Protein AF-A0A6N9VC24-F1 (afdb_monomer_lite)

Organism: Streptomyces microflavus (NCBI:txid1919)

Radius of gyration: 53.05 Å; chains: 1; bounding box: 98×42×131 Å

pLDDT: mean 74.01, std 18.18, range [35.41, 98.25]

Secondary structure (DSSP, 8-state):
------PPPP-------HHHHHHHHHHHHHHHHHHHHHHH---SSTTTT----S---TT---HHHHHHHHHHHHHHHHHHHHHHHHHHHHHHHHHHHHHHHHHHHHHHTSPPSEEE-TTT--EEETTS--HHHHHHHHHHHHHHHHHHHS-SS--HHHHHHHHHH-GGG-------S---EEEE-SS-EEEE-TTT---SS----PPPP---

Structure (mmCIF, N/CA/C/O backbone):
data_AF-A0A6N9VC24-F1
#
_entry.id   AF-A0A6N9VC24-F1
#
loop_
_atom_site.group_PDB
_atom_site.id
_atom_site.type_symbol
_atom_site.label_atom_id
_atom_site.label_alt_id
_atom_site.label_comp_id
_atom_site.label_asym_id
_atom_site.label_entity_id
_atom_site.label_seq_id
_atom_site.pdbx_PDB_ins_code
_atom_site.Cartn_x
_atom_site.Cartn_y
_atom_site.Cartn_z
_atom_site.occupancy
_atom_site.B_iso_or_equiv
_atom_site.auth_seq_id
_atom_site.auth_comp_id
_atom_site.auth_asym_id
_atom_site.auth_atom_id
_atom_site.pdbx_PDB_model_num
ATOM 1 N N . MET A 1 1 ? -14.744 19.788 13.053 1.00 43.88 1 MET A N 1
ATOM 2 C CA . MET A 1 1 ? -13.540 19.099 12.554 1.00 43.88 1 MET A CA 1
ATOM 3 C C . MET A 1 1 ? -13.426 19.454 11.089 1.00 43.88 1 MET A C 1
ATOM 5 O O . MET A 1 1 ? -14.224 18.983 10.297 1.00 43.88 1 MET A O 1
ATOM 9 N N . THR A 1 2 ? -12.580 20.425 10.772 1.00 48.16 2 THR A N 1
ATOM 10 C CA . THR A 1 2 ? -12.300 20.840 9.397 1.00 48.16 2 THR A CA 1
ATOM 11 C C . THR A 1 2 ? -11.251 19.893 8.838 1.00 48.16 2 THR A C 1
ATOM 13 O O . THR A 1 2 ? -10.123 19.896 9.326 1.00 48.16 2 THR A O 1
ATOM 16 N N . ASP A 1 3 ? -11.649 19.070 7.870 1.00 54.12 3 ASP A N 1
ATOM 17 C CA . ASP A 1 3 ? -10.732 18.299 7.034 1.00 54.12 3 ASP A CA 1
ATOM 18 C C . ASP A 1 3 ? -9.816 19.280 6.305 1.00 54.12 3 ASP A C 1
ATOM 20 O O . ASP A 1 3 ? -10.234 20.000 5.395 1.00 54.12 3 ASP A O 1
ATOM 24 N N . THR A 1 4 ? -8.564 19.349 6.744 1.00 56.47 4 THR A N 1
ATOM 25 C CA . THR A 1 4 ? -7.513 20.003 5.975 1.00 56.47 4 THR A CA 1
ATOM 26 C C . THR A 1 4 ? -7.280 19.149 4.729 1.00 56.47 4 THR A C 1
ATOM 28 O O . THR A 1 4 ? -6.947 17.970 4.876 1.00 56.47 4 THR A O 1
ATOM 31 N N . PRO A 1 5 ? -7.443 19.686 3.509 1.00 59.56 5 PRO A N 1
ATOM 32 C CA . PRO A 1 5 ? -7.121 18.938 2.305 1.00 59.56 5 PRO A CA 1
ATOM 33 C C . PRO A 1 5 ? -5.633 18.581 2.339 1.00 59.56 5 PRO A C 1
ATOM 35 O O . PRO A 1 5 ? -4.784 19.464 2.467 1.00 59.56 5 PRO A O 1
ATOM 38 N N . MET A 1 6 ? -5.322 17.284 2.256 1.00 56.00 6 MET A N 1
ATOM 39 C CA . MET A 1 6 ? -3.959 16.812 2.033 1.00 56.00 6 MET A CA 1
ATOM 40 C C . MET A 1 6 ? -3.444 17.455 0.747 1.00 56.00 6 MET A C 1
ATOM 42 O O . MET A 1 6 ? -3.921 17.144 -0.345 1.00 56.00 6 MET A O 1
ATOM 46 N N . THR A 1 7 ? -2.491 18.374 0.883 1.00 63.75 7 THR A N 1
ATOM 47 C CA . THR A 1 7 ? -1.718 18.897 -0.239 1.00 63.75 7 THR A CA 1
ATOM 48 C C . THR A 1 7 ? -1.176 17.703 -1.027 1.00 63.75 7 THR A C 1
ATOM 50 O O . THR A 1 7 ? -0.596 16.812 -0.401 1.00 63.75 7 THR A O 1
ATOM 53 N N . PRO A 1 8 ? -1.380 17.626 -2.356 1.00 60.97 8 PRO A N 1
ATOM 54 C CA . PRO A 1 8 ? -0.793 16.554 -3.144 1.00 60.97 8 PRO A CA 1
ATOM 55 C C . PRO A 1 8 ? 0.717 16.602 -2.938 1.00 60.97 8 PRO A C 1
ATOM 57 O O . PRO A 1 8 ? 1.339 17.651 -3.123 1.00 60.97 8 PRO A O 1
ATOM 60 N N . ASP A 1 9 ? 1.262 15.478 -2.481 1.00 74.00 9 ASP A N 1
ATOM 61 C CA . ASP A 1 9 ? 2.683 15.329 -2.205 1.00 74.00 9 ASP A CA 1
ATOM 62 C C . ASP A 1 9 ? 3.453 15.748 -3.462 1.00 74.00 9 ASP A C 1
ATOM 64 O O . ASP A 1 9 ? 3.160 15.277 -4.568 1.00 74.00 9 ASP A O 1
ATOM 68 N N . GLN A 1 10 ? 4.379 16.699 -3.323 1.00 62.50 10 GLN A N 1
ATOM 69 C CA . GLN A 1 10 ? 5.209 17.096 -4.455 1.00 62.50 10 GLN A CA 1
ATOM 70 C C . GLN A 1 10 ? 5.973 15.859 -4.939 1.00 62.50 10 GLN A C 1
ATOM 72 O O . GLN A 1 10 ? 6.492 15.114 -4.104 1.00 62.50 10 GLN A O 1
ATOM 77 N N . PRO A 1 11 ? 6.058 15.617 -6.261 1.00 67.19 11 PRO A N 1
ATOM 78 C CA . PRO A 1 11 ? 6.781 14.466 -6.772 1.00 67.19 11 PRO A CA 1
ATOM 79 C C . PRO A 1 11 ? 8.241 14.571 -6.332 1.00 67.19 11 PRO A C 1
ATOM 81 O O . PRO A 1 11 ? 8.980 15.450 -6.777 1.00 67.19 11 PRO A O 1
ATOM 84 N N . THR A 1 12 ? 8.644 13.688 -5.423 1.00 71.50 12 THR A N 1
ATOM 85 C CA . THR A 1 12 ? 10.029 13.584 -4.987 1.00 71.50 12 THR A CA 1
ATOM 86 C C . THR A 1 12 ? 10.856 12.962 -6.111 1.00 71.50 12 THR A C 1
ATOM 88 O O . THR A 1 12 ? 10.402 12.003 -6.750 1.00 71.50 12 THR A O 1
ATOM 91 N N . PRO A 1 13 ? 12.057 13.500 -6.397 1.00 76.06 13 PRO A N 1
ATOM 92 C CA . PRO A 1 13 ? 12.968 12.885 -7.346 1.00 76.06 13 PRO A CA 1
ATOM 93 C C . PRO A 1 13 ? 13.198 11.423 -6.982 1.00 76.06 13 PRO A C 1
ATOM 95 O O . PRO A 1 13 ? 13.444 11.071 -5.828 1.00 76.06 13 PRO A O 1
ATOM 98 N N . VAL A 1 14 ? 13.076 10.561 -7.982 1.00 82.19 14 VAL A N 1
ATOM 99 C CA . VAL A 1 14 ? 13.299 9.136 -7.803 1.00 82.19 14 VAL A CA 1
ATOM 100 C C . VAL A 1 14 ? 14.797 8.876 -7.814 1.00 82.19 14 VAL A C 1
ATOM 102 O O . VAL A 1 14 ? 15.441 9.006 -8.852 1.00 82.19 14 VAL A O 1
ATOM 105 N N . GLU A 1 15 ? 15.322 8.430 -6.678 1.00 87.00 15 GLU A N 1
ATOM 106 C CA . GLU A 1 15 ? 16.671 7.878 -6.609 1.00 87.00 15 GLU A CA 1
ATOM 107 C C . GLU A 1 15 ? 16.720 6.534 -7.352 1.00 87.00 15 GLU A C 1
ATOM 109 O O . GLU A 1 15 ? 15.888 5.633 -7.140 1.00 87.00 15 GLU A O 1
ATOM 114 N N . LEU A 1 16 ? 17.693 6.418 -8.255 1.00 89.75 16 LEU A N 1
ATOM 115 C CA . LEU A 1 16 ? 17.987 5.214 -9.020 1.00 89.75 16 LEU A CA 1
ATOM 116 C C . LEU A 1 16 ? 19.321 4.642 -8.570 1.00 89.75 16 LEU A C 1
ATOM 118 O O . LEU A 1 16 ? 20.279 5.369 -8.329 1.00 89.75 16 LEU A O 1
ATOM 122 N N . THR A 1 17 ? 19.393 3.318 -8.495 1.00 93.81 17 THR A N 1
ATOM 123 C CA . THR A 1 17 ? 20.673 2.635 -8.285 1.00 93.81 17 THR A CA 1
ATOM 124 C C . THR A 1 17 ? 21.551 2.770 -9.530 1.00 93.81 17 THR A C 1
ATOM 126 O O . THR A 1 17 ? 21.032 2.900 -10.640 1.00 93.81 17 THR A O 1
ATOM 129 N N . GLU A 1 18 ? 22.872 2.659 -9.373 1.00 94.75 18 GLU A N 1
ATOM 130 C CA . GLU A 1 18 ? 23.815 2.640 -10.506 1.00 94.75 18 GLU A CA 1
ATOM 131 C C . GLU A 1 18 ? 23.399 1.609 -11.560 1.00 94.75 18 GLU A C 1
ATOM 133 O O . GLU A 1 18 ? 23.272 1.927 -12.735 1.00 94.75 18 GLU A O 1
ATOM 138 N N . ARG A 1 19 ? 23.013 0.406 -11.124 1.00 94.31 19 ARG A N 1
ATOM 139 C CA . ARG A 1 19 ? 22.514 -0.647 -12.016 1.00 94.31 19 ARG A CA 1
ATOM 140 C C . ARG A 1 19 ? 21.265 -0.235 -12.809 1.00 94.31 19 ARG A C 1
ATOM 142 O O . ARG A 1 19 ? 21.089 -0.678 -13.942 1.00 94.31 19 ARG A O 1
ATOM 149 N N . GLN A 1 20 ? 20.366 0.555 -12.222 1.00 94.56 20 GLN A N 1
ATOM 150 C CA . GLN A 1 20 ? 19.176 1.056 -12.920 1.00 94.56 20 GLN A CA 1
ATOM 151 C C . GLN A 1 20 ? 19.546 2.140 -13.936 1.00 94.56 20 GLN A C 1
ATOM 153 O O . GLN A 1 20 ? 19.023 2.123 -15.048 1.00 94.56 20 GLN A O 1
ATOM 158 N N . LEU A 1 21 ? 20.473 3.034 -13.587 1.00 94.19 21 LEU A N 1
ATOM 159 C CA . LEU A 1 21 ? 21.023 4.027 -14.514 1.00 94.19 21 LEU A CA 1
ATOM 160 C C . LEU A 1 21 ? 21.748 3.360 -15.692 1.00 94.19 21 LEU A C 1
ATOM 162 O O . LEU A 1 21 ? 21.546 3.756 -16.843 1.00 94.19 21 LEU A O 1
ATOM 166 N N . ASP A 1 22 ? 22.512 2.303 -15.423 1.00 92.69 22 ASP A N 1
ATOM 167 C CA . ASP A 1 22 ? 23.181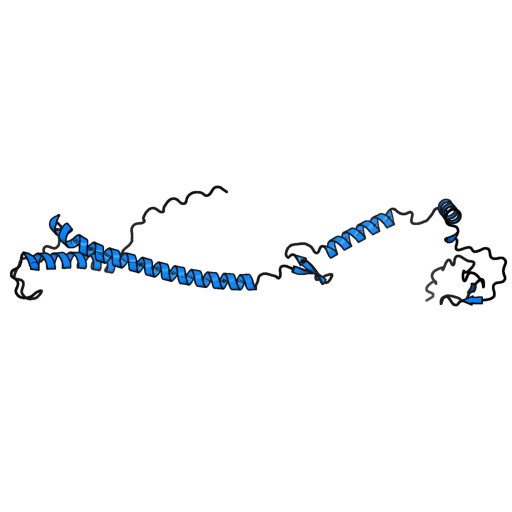 1.494 -16.442 1.00 92.69 22 ASP A CA 1
ATOM 168 C C . ASP A 1 22 ? 22.172 0.809 -17.362 1.00 92.69 22 ASP A C 1
ATOM 170 O O . ASP A 1 22 ? 22.346 0.813 -18.578 1.00 92.69 22 ASP A O 1
ATOM 174 N N . ALA A 1 23 ? 21.088 0.254 -16.811 1.00 93.69 23 ALA A N 1
ATOM 175 C CA . ALA A 1 23 ? 20.040 -0.387 -17.602 1.00 93.69 23 ALA A CA 1
ATOM 176 C C . ALA A 1 23 ? 19.336 0.606 -18.543 1.00 93.69 23 ALA A C 1
ATOM 178 O O . ALA A 1 23 ? 19.109 0.288 -19.711 1.00 93.69 23 ALA A O 1
ATOM 179 N N . LEU A 1 24 ? 19.034 1.815 -18.059 1.00 94.00 24 LEU A N 1
ATOM 180 C CA . LEU A 1 24 ? 18.451 2.887 -18.871 1.00 94.00 24 LEU A CA 1
ATOM 181 C C . LEU A 1 24 ? 19.420 3.323 -19.978 1.00 94.00 24 LEU A C 1
ATOM 183 O O . LEU A 1 24 ? 19.041 3.386 -21.147 1.00 94.00 24 LEU A O 1
ATOM 187 N N . SER A 1 25 ? 20.689 3.543 -19.632 1.00 90.38 25 SER A N 1
ATOM 188 C CA . SER A 1 25 ? 21.731 3.926 -20.591 1.00 90.38 25 SER A CA 1
ATOM 189 C C . SER A 1 25 ? 21.957 2.841 -21.649 1.00 90.38 25 SER A C 1
ATOM 191 O O . SER A 1 25 ? 22.046 3.134 -22.841 1.00 90.38 25 SER A O 1
ATOM 193 N N . ALA A 1 26 ? 21.997 1.571 -21.240 1.00 88.62 26 ALA A N 1
ATOM 194 C CA . ALA A 1 26 ? 22.152 0.430 -22.134 1.00 88.62 26 ALA A CA 1
ATOM 195 C C . ALA A 1 26 ? 20.971 0.282 -23.103 1.00 88.62 26 ALA A C 1
ATOM 197 O O . ALA A 1 26 ? 21.188 -0.075 -24.260 1.00 88.62 26 ALA A O 1
ATOM 198 N N . ALA A 1 27 ? 19.745 0.578 -22.661 1.00 91.94 27 ALA A N 1
ATOM 199 C CA . ALA A 1 27 ? 18.561 0.537 -23.514 1.00 91.94 27 ALA A CA 1
ATOM 200 C C . ALA A 1 27 ? 18.621 1.590 -24.628 1.00 91.94 27 ALA A C 1
ATOM 202 O O . ALA A 1 27 ? 18.444 1.247 -25.796 1.00 91.94 27 ALA A O 1
ATOM 203 N N . GLY A 1 28 ? 18.947 2.841 -24.285 1.00 88.75 28 GLY A N 1
ATOM 204 C CA . GLY A 1 28 ? 19.118 3.910 -25.273 1.00 88.75 28 GLY A CA 1
ATOM 205 C C . GLY A 1 28 ? 20.264 3.623 -26.247 1.00 88.75 28 GLY A C 1
ATOM 206 O O . GLY A 1 28 ? 20.088 3.717 -27.458 1.00 88.75 28 GLY A O 1
ATOM 207 N N . ASN A 1 29 ? 21.413 3.180 -25.727 1.00 83.50 29 ASN A N 1
ATOM 208 C CA . ASN A 1 29 ? 22.567 2.807 -26.548 1.00 83.50 29 ASN A CA 1
ATOM 209 C C . ASN A 1 29 ? 22.255 1.658 -27.512 1.00 83.50 29 ASN A C 1
ATOM 211 O O . ASN A 1 29 ? 22.675 1.689 -28.666 1.00 83.50 29 ASN A O 1
ATOM 215 N N . ARG A 1 30 ? 21.523 0.637 -27.053 1.00 84.81 30 ARG A N 1
ATOM 216 C CA . ARG A 1 30 ? 21.095 -0.472 -27.907 1.00 84.81 30 ARG A CA 1
ATOM 217 C C . ARG A 1 30 ? 20.168 0.018 -29.014 1.00 84.81 30 ARG A C 1
ATOM 219 O O . ARG A 1 30 ? 20.447 -0.282 -30.162 1.00 84.81 30 ARG A O 1
ATOM 226 N N . ALA A 1 31 ? 19.138 0.798 -28.683 1.00 88.00 31 ALA A N 1
ATOM 227 C CA . ALA A 1 31 ? 18.192 1.318 -29.671 1.00 88.00 31 ALA A CA 1
ATOM 228 C C . ALA A 1 31 ? 18.882 2.163 -30.753 1.00 88.00 31 ALA A C 1
ATOM 230 O O . ALA A 1 31 ? 18.598 2.004 -31.936 1.00 88.00 31 ALA A O 1
ATOM 231 N N . LEU A 1 32 ? 19.834 3.012 -30.355 1.00 82.56 32 LEU A N 1
ATOM 232 C CA . LEU A 1 32 ? 20.638 3.800 -31.289 1.00 82.56 32 LEU A CA 1
ATOM 233 C C . LEU A 1 32 ? 21.490 2.930 -32.204 1.00 82.56 32 LEU A C 1
ATOM 235 O O . LEU A 1 32 ? 21.516 3.154 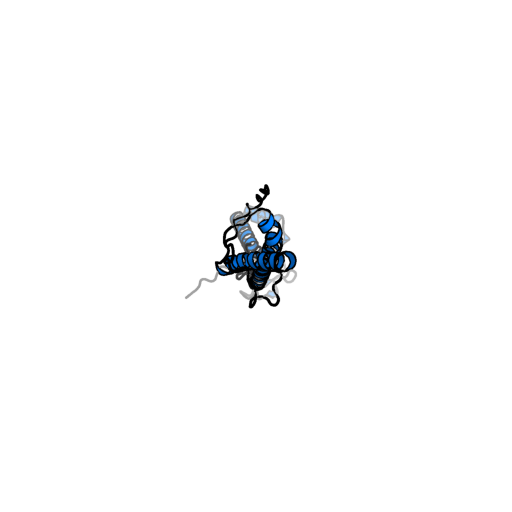-33.412 1.00 82.56 32 LEU A O 1
ATOM 239 N N . ASN A 1 33 ? 22.181 1.944 -31.633 1.00 76.75 33 ASN A N 1
ATOM 240 C CA . ASN A 1 33 ? 22.983 1.019 -32.421 1.00 76.75 33 ASN A CA 1
ATOM 241 C C . ASN A 1 33 ? 22.093 0.255 -33.403 1.00 76.75 33 ASN A C 1
ATOM 243 O O . ASN A 1 33 ? 22.392 0.247 -34.591 1.00 76.75 33 ASN A O 1
ATOM 247 N N . ASP A 1 34 ? 20.992 -0.331 -32.933 1.00 81.00 34 ASP A N 1
ATOM 248 C CA . ASP A 1 34 ? 20.065 -1.097 -33.767 1.00 81.00 34 ASP A CA 1
ATOM 249 C C . ASP A 1 34 ? 19.544 -0.232 -34.935 1.00 81.00 34 ASP A C 1
ATOM 251 O O . ASP A 1 34 ? 19.671 -0.641 -36.087 1.00 81.00 34 ASP A O 1
ATOM 255 N N . HIS A 1 35 ? 19.103 1.006 -34.677 1.00 80.62 35 HIS A N 1
ATOM 256 C CA . HIS A 1 35 ? 18.646 1.941 -35.714 1.00 80.62 35 HIS A CA 1
ATOM 257 C C . HIS A 1 35 ? 19.736 2.294 -36.738 1.00 80.62 35 HIS A C 1
ATOM 259 O O . HIS A 1 35 ? 19.538 2.156 -37.944 1.00 80.62 35 HIS A O 1
ATOM 265 N N . TYR A 1 36 ? 20.921 2.718 -36.286 1.00 75.06 36 TYR A N 1
ATOM 266 C CA . TYR A 1 36 ? 22.003 3.078 -37.206 1.00 75.06 36 TYR A CA 1
ATOM 267 C C . TYR A 1 36 ? 22.569 1.865 -37.958 1.00 75.06 36 TYR A C 1
ATOM 269 O O . TYR A 1 36 ? 23.115 2.018 -39.053 1.00 75.06 36 TYR A O 1
ATOM 277 N N . HIS A 1 37 ? 22.428 0.655 -37.419 1.00 71.44 37 HIS A N 1
ATOM 278 C CA . HIS A 1 37 ? 22.753 -0.567 -38.145 1.00 71.44 37 HIS A CA 1
ATOM 279 C C . HIS A 1 37 ? 21.719 -0.911 -39.208 1.00 71.44 37 HIS A C 1
ATOM 281 O O . HIS A 1 37 ? 22.125 -1.226 -40.324 1.00 71.44 37 HIS A O 1
ATOM 287 N N . GLU A 1 38 ? 20.429 -0.848 -38.884 1.00 67.94 38 GLU A N 1
ATOM 288 C CA . GLU A 1 38 ? 19.356 -1.122 -39.842 1.00 67.94 38 GLU A CA 1
ATOM 289 C C . GLU A 1 38 ? 19.380 -0.133 -41.016 1.00 67.94 38 GLU A C 1
ATOM 291 O O . GLU A 1 38 ? 19.270 -0.558 -42.168 1.00 67.94 38 GLU A O 1
ATOM 296 N N . ASP A 1 39 ? 19.622 1.154 -40.744 1.00 62.84 39 ASP A N 1
ATOM 297 C CA . ASP A 1 39 ? 19.433 2.208 -41.744 1.00 62.84 39 ASP A CA 1
ATOM 298 C C . ASP A 1 39 ? 20.727 2.713 -42.405 1.00 62.84 39 ASP A C 1
ATOM 300 O O . ASP A 1 39 ? 20.692 3.159 -43.555 1.00 62.84 39 ASP A O 1
ATOM 304 N N . LEU A 1 40 ? 21.884 2.661 -41.725 1.00 60.78 40 LEU A N 1
ATOM 305 C CA . LEU A 1 40 ? 23.110 3.328 -42.204 1.00 60.78 40 LEU A CA 1
ATOM 306 C C . LEU A 1 40 ? 24.294 2.398 -42.487 1.00 60.78 40 LEU A C 1
ATOM 308 O O . LEU A 1 40 ? 25.244 2.819 -43.154 1.00 60.78 40 LEU A O 1
ATOM 312 N N . CYS A 1 41 ? 24.286 1.151 -42.011 1.00 59.72 41 CYS A N 1
ATOM 313 C CA . CYS A 1 41 ? 25.462 0.288 -42.094 1.00 59.72 41 CYS A CA 1
ATOM 314 C C . CYS A 1 41 ? 25.216 -0.979 -42.924 1.00 59.72 41 CYS A C 1
ATOM 316 O O . CYS A 1 41 ? 24.508 -1.886 -42.509 1.00 59.72 41 CYS A O 1
ATOM 318 N N . PHE A 1 42 ? 25.917 -1.116 -44.058 1.00 57.28 42 PHE A N 1
ATOM 319 C CA . PHE A 1 42 ? 25.977 -2.342 -44.878 1.00 57.28 42 PHE A CA 1
ATOM 320 C C . PHE A 1 42 ? 26.760 -3.498 -44.198 1.00 57.28 42 PHE A C 1
ATOM 322 O O . PHE A 1 42 ? 27.554 -4.199 -44.834 1.00 57.28 42 PHE A O 1
ATOM 329 N N . CYS A 1 43 ? 26.602 -3.688 -42.887 1.00 59.53 43 CYS A N 1
ATOM 330 C CA . CYS A 1 43 ? 27.328 -4.685 -42.103 1.00 59.53 43 CYS A CA 1
ATOM 331 C C . CYS A 1 43 ? 26.705 -6.086 -42.290 1.00 59.53 43 CYS A C 1
ATOM 333 O O . CYS A 1 43 ? 25.493 -6.253 -42.224 1.00 59.53 43 CYS A O 1
ATOM 335 N N . ARG A 1 44 ? 27.537 -7.115 -42.536 1.00 60.72 44 ARG A N 1
ATOM 336 C CA . ARG A 1 44 ? 27.075 -8.502 -42.786 1.00 60.72 44 ARG A CA 1
ATOM 337 C C . ARG A 1 44 ? 26.675 -9.271 -41.516 1.00 60.72 44 ARG A C 1
ATOM 339 O O . ARG A 1 44 ? 25.850 -10.172 -41.609 1.00 60.72 44 ARG A O 1
ATOM 346 N N . SER A 1 45 ? 27.266 -8.965 -40.358 1.00 57.38 45 SER A N 1
ATOM 347 C CA . SER A 1 45 ? 26.971 -9.613 -39.068 1.00 57.38 45 SER A CA 1
ATOM 348 C C . SER A 1 45 ? 27.328 -8.719 -37.869 1.00 57.38 45 SER A C 1
ATOM 350 O O . SER A 1 45 ? 28.484 -8.325 -37.704 1.00 57.38 45 SER A O 1
ATOM 352 N N . TRP A 1 46 ? 26.356 -8.434 -37.002 1.00 54.72 46 TRP A N 1
ATOM 353 C CA . TRP A 1 46 ? 26.525 -7.650 -35.770 1.00 54.72 46 TRP A CA 1
ATOM 354 C C . TRP A 1 46 ? 26.691 -8.570 -34.543 1.00 54.72 46 TRP A C 1
ATOM 356 O O . TRP A 1 46 ? 26.013 -9.597 -34.479 1.00 54.72 46 TRP A O 1
ATOM 366 N N . PRO A 1 47 ? 27.559 -8.248 -33.559 1.00 55.72 47 PRO A N 1
ATOM 367 C CA . PRO A 1 47 ? 28.484 -7.108 -33.488 1.00 55.72 47 PRO A CA 1
ATOM 368 C C . PRO A 1 47 ? 29.842 -7.315 -34.171 1.00 55.72 47 PRO A C 1
ATOM 370 O O . PRO A 1 47 ? 30.695 -6.435 -34.153 1.00 55.72 47 PRO A O 1
ATOM 373 N N . THR A 1 48 ? 30.074 -8.475 -34.779 1.00 57.84 48 THR A N 1
ATOM 374 C CA . THR A 1 48 ? 31.430 -8.934 -35.106 1.00 57.84 48 THR A CA 1
ATOM 375 C C . THR A 1 48 ? 32.049 -8.311 -36.368 1.00 57.84 48 THR A C 1
ATOM 377 O O . THR A 1 48 ? 33.271 -8.299 -36.475 1.00 57.84 48 THR A O 1
ATOM 380 N N . SER A 1 49 ? 31.268 -7.803 -37.335 1.00 54.25 49 SER A N 1
ATOM 381 C CA . SER A 1 49 ? 31.783 -7.437 -38.673 1.00 54.25 49 SER A CA 1
ATOM 382 C C . SER A 1 49 ? 31.598 -5.975 -39.092 1.00 54.25 49 SER A C 1
ATOM 384 O O . SER A 1 49 ? 31.634 -5.700 -40.295 1.00 54.25 49 SER A O 1
ATOM 386 N N . CYS A 1 50 ? 31.321 -5.044 -38.176 1.00 54.75 50 CYS A N 1
ATOM 387 C CA . CYS A 1 50 ? 31.016 -3.674 -38.586 1.00 54.75 50 CYS A CA 1
ATOM 388 C C . CYS A 1 50 ? 32.279 -2.812 -38.762 1.00 54.75 50 CYS A C 1
ATOM 390 O O . CYS A 1 50 ? 33.063 -2.645 -37.833 1.00 54.75 50 CYS A O 1
ATOM 392 N N . VAL A 1 51 ? 32.481 -2.304 -39.988 1.00 47.09 51 VAL A N 1
ATOM 393 C CA . VAL A 1 51 ? 33.670 -1.551 -40.456 1.00 47.09 51 VAL A CA 1
ATOM 394 C C . VAL A 1 51 ? 33.419 -0.034 -40.410 1.00 47.09 51 VAL A C 1
ATOM 396 O O . VAL A 1 51 ? 34.021 0.740 -41.145 1.00 47.09 51 VAL A O 1
ATOM 399 N N . SER A 1 52 ? 32.538 0.442 -39.531 1.00 52.25 52 SER A N 1
ATOM 400 C CA . SER A 1 52 ? 32.613 1.828 -39.061 1.00 52.25 52 SER A CA 1
ATOM 401 C C . SER A 1 52 ? 33.785 1.908 -38.078 1.00 52.25 52 SER A C 1
ATOM 403 O O . SER A 1 52 ? 33.628 1.857 -36.862 1.00 52.25 52 SER A O 1
ATOM 405 N N . SER A 1 53 ? 34.997 1.953 -38.627 1.00 42.38 53 SER A N 1
ATOM 406 C CA . SER A 1 53 ? 36.277 1.978 -37.913 1.00 42.38 53 SER A CA 1
ATOM 407 C C . SER A 1 53 ? 36.607 3.336 -37.272 1.00 42.38 53 SER A C 1
ATOM 409 O O . SER A 1 53 ? 37.774 3.676 -37.102 1.00 42.38 53 SER A O 1
ATOM 411 N N . GLY A 1 54 ? 35.595 4.128 -36.927 1.00 43.19 54 GLY A N 1
ATOM 412 C CA . GLY A 1 54 ? 35.698 5.221 -35.969 1.00 43.19 54 GLY A CA 1
ATOM 413 C C . GLY A 1 54 ? 34.795 4.831 -34.817 1.00 43.19 54 GLY A C 1
ATOM 414 O O . GLY A 1 54 ? 33.594 4.691 -35.030 1.00 43.19 54 GLY A O 1
ATOM 415 N N . GLY A 1 55 ? 35.378 4.530 -33.656 1.00 42.50 55 GLY A N 1
ATOM 416 C CA . GLY A 1 55 ? 34.641 3.990 -32.519 1.00 42.50 55 GLY A CA 1
ATOM 417 C C . GLY A 1 55 ? 33.370 4.787 -32.247 1.00 42.50 55 GLY A C 1
ATOM 418 O O . GLY A 1 55 ? 33.396 6.010 -32.312 1.00 42.50 55 GLY A O 1
ATOM 419 N N . TYR A 1 56 ? 32.279 4.063 -31.993 1.00 48.91 56 TYR A N 1
ATOM 420 C CA . TYR A 1 56 ? 31.190 4.457 -31.103 1.00 48.91 56 TYR A CA 1
ATOM 421 C C . TYR A 1 56 ? 31.232 5.938 -30.687 1.00 48.91 56 TYR A C 1
ATOM 423 O O . TYR A 1 56 ? 32.051 6.315 -29.845 1.00 48.91 56 TYR A O 1
ATOM 431 N N . PHE A 1 57 ? 30.361 6.781 -31.252 1.00 52.19 57 PHE A N 1
ATOM 432 C CA . PHE A 1 57 ? 30.210 8.154 -30.766 1.00 52.19 57 PHE A CA 1
ATOM 433 C C . PHE A 1 57 ? 29.467 8.145 -29.425 1.00 52.19 57 PHE A C 1
ATOM 435 O O . PHE A 1 57 ? 28.290 8.478 -29.317 1.00 52.19 57 PHE A O 1
ATOM 442 N N . MET A 1 58 ? 30.179 7.752 -28.372 1.00 47.09 58 MET A N 1
ATOM 443 C CA . MET A 1 58 ? 29.790 8.031 -27.002 1.00 47.09 58 MET A CA 1
ATOM 444 C C . MET A 1 58 ? 29.854 9.553 -26.819 1.00 47.09 58 MET A C 1
ATOM 446 O O . MET A 1 58 ? 30.944 10.120 -26.795 1.00 47.09 58 MET A O 1
ATOM 450 N N . GLY A 1 59 ? 28.707 10.232 -26.731 1.00 44.28 59 GLY A N 1
ATOM 451 C CA . GLY A 1 59 ? 28.668 11.656 -26.370 1.00 44.28 59 GLY A CA 1
ATOM 452 C C . GLY A 1 59 ? 28.060 12.633 -27.378 1.00 44.28 59 GLY A C 1
ATOM 453 O O . GLY A 1 59 ? 28.052 13.824 -27.083 1.00 44.28 59 GLY A O 1
ATOM 454 N N . THR A 1 60 ? 27.491 12.192 -28.504 1.00 53.41 60 THR A N 1
ATOM 455 C CA . THR A 1 60 ? 26.643 13.064 -29.344 1.00 53.41 60 THR A CA 1
ATOM 456 C C . THR A 1 60 ? 25.195 12.596 -29.311 1.00 53.41 60 THR A C 1
ATOM 458 O O . THR A 1 60 ? 24.705 11.959 -30.237 1.00 53.41 60 THR A O 1
ATOM 461 N N . TRP A 1 61 ? 24.516 12.913 -28.207 1.00 63.97 61 TRP A N 1
ATOM 462 C CA . TRP A 1 61 ? 23.056 12.912 -28.144 1.00 63.97 61 TRP A CA 1
ATOM 463 C C . TRP A 1 61 ? 22.548 14.166 -28.864 1.00 63.97 61 TRP A C 1
ATOM 465 O O . TRP A 1 61 ? 22.398 15.223 -28.251 1.00 63.97 61 TRP A O 1
ATOM 475 N N . ASP A 1 62 ? 22.370 14.075 -30.179 1.00 72.12 62 ASP A N 1
ATOM 476 C CA . ASP A 1 62 ? 21.636 15.085 -30.938 1.00 72.12 62 ASP A CA 1
ATOM 477 C C . ASP A 1 62 ? 20.121 14.817 -30.878 1.00 72.12 62 ASP A C 1
ATOM 479 O O . ASP A 1 62 ? 19.664 13.844 -30.273 1.00 72.12 62 ASP A O 1
ATOM 483 N N . THR A 1 63 ? 19.316 15.707 -31.462 1.00 78.62 63 THR A N 1
ATOM 484 C CA . THR A 1 63 ? 17.850 15.573 -31.443 1.00 78.62 63 THR A CA 1
ATOM 485 C C . THR A 1 63 ? 17.385 14.248 -32.051 1.00 78.62 63 THR A C 1
ATOM 487 O O . THR A 1 63 ? 16.514 13.599 -31.482 1.00 78.62 63 THR A O 1
ATOM 490 N N . SER A 1 64 ? 18.013 13.802 -33.141 1.00 77.88 64 SER A N 1
ATOM 491 C CA . SER A 1 64 ? 17.674 12.535 -33.797 1.00 77.88 64 SER A CA 1
ATOM 492 C C . SER A 1 64 ? 17.983 11.344 -32.889 1.00 77.88 64 SER A C 1
ATOM 494 O O . SER A 1 64 ? 17.163 10.443 -32.738 1.00 77.88 64 SER A O 1
ATOM 496 N N . ALA A 1 65 ? 19.138 11.358 -32.218 1.00 79.12 65 ALA A N 1
ATOM 497 C CA . ALA A 1 65 ? 19.522 10.323 -31.270 1.00 79.12 65 ALA A CA 1
ATOM 498 C C . ALA A 1 65 ? 18.568 10.256 -30.063 1.00 79.12 65 ALA A C 1
ATOM 500 O O . ALA A 1 65 ? 18.266 9.170 -29.561 1.00 79.12 65 ALA A O 1
ATOM 501 N N . PHE A 1 66 ? 18.047 11.401 -29.613 1.00 83.50 66 PHE A N 1
ATOM 502 C CA . PHE A 1 66 ? 16.979 11.420 -28.616 1.00 83.50 66 PHE A CA 1
ATOM 503 C C . PHE A 1 66 ? 15.703 10.760 -29.139 1.00 83.50 66 PHE A C 1
ATOM 505 O O . PHE A 1 66 ? 15.174 9.890 -28.452 1.00 83.50 66 PHE A O 1
ATOM 512 N N . ASP A 1 67 ? 15.238 11.103 -30.339 1.00 87.00 67 ASP A N 1
ATOM 513 C CA . ASP A 1 67 ? 14.008 10.532 -30.905 1.00 87.00 67 ASP A CA 1
ATOM 514 C C . ASP A 1 67 ? 14.092 9.004 -31.080 1.00 87.00 67 ASP A C 1
ATOM 516 O O . ASP A 1 67 ? 13.111 8.294 -30.852 1.00 87.00 67 ASP A O 1
ATOM 520 N N . ILE A 1 68 ? 15.278 8.487 -31.409 1.00 85.38 68 ILE A N 1
ATOM 521 C CA . ILE A 1 68 ? 15.541 7.049 -31.552 1.00 85.38 68 ILE A CA 1
ATOM 522 C C . ILE A 1 68 ? 15.624 6.350 -30.185 1.00 85.38 68 ILE A C 1
ATOM 524 O O . ILE A 1 68 ? 15.005 5.308 -29.966 1.00 85.38 68 ILE A O 1
ATOM 528 N N . GLY A 1 69 ? 16.423 6.889 -29.259 1.00 87.19 69 GLY A N 1
ATOM 529 C CA . GLY A 1 69 ? 16.745 6.222 -27.996 1.00 87.19 69 GLY A CA 1
ATOM 530 C C . GLY A 1 69 ? 15.682 6.388 -26.908 1.00 87.19 69 GLY A C 1
ATOM 531 O O . GLY A 1 69 ? 15.484 5.485 -26.089 1.00 87.19 69 GLY A O 1
ATOM 532 N N . LEU A 1 70 ? 14.981 7.525 -26.882 1.00 93.25 70 LEU A N 1
ATOM 533 C CA . LEU A 1 70 ? 14.056 7.886 -25.807 1.00 93.25 70 LEU A CA 1
ATOM 534 C C . LEU A 1 70 ? 12.909 6.878 -25.623 1.00 93.25 70 LEU A C 1
ATOM 536 O O . LEU A 1 70 ? 12.659 6.513 -24.473 1.00 93.25 70 LEU A O 1
ATOM 540 N N . PRO A 1 71 ? 12.239 6.359 -26.673 1.00 96.06 71 PRO A N 1
ATOM 541 C CA . PRO A 1 71 ? 11.184 5.360 -26.494 1.00 96.06 71 PRO A CA 1
ATOM 542 C C . PRO A 1 71 ? 11.665 4.099 -25.760 1.00 96.06 71 PRO A C 1
ATOM 544 O O . PRO A 1 71 ? 10.969 3.594 -24.878 1.00 96.06 71 PRO A O 1
ATOM 547 N N . ALA A 1 72 ? 12.877 3.618 -26.062 1.00 95.00 72 ALA A N 1
ATOM 548 C CA . ALA A 1 72 ? 13.456 2.448 -25.402 1.00 95.00 72 ALA A CA 1
ATOM 549 C C . ALA A 1 72 ? 13.782 2.724 -23.926 1.00 95.00 72 ALA A C 1
ATOM 551 O O . ALA A 1 72 ? 13.475 1.907 -23.053 1.00 95.00 72 ALA A O 1
ATOM 552 N N . VAL A 1 73 ? 14.349 3.900 -23.632 1.00 95.44 73 VAL A N 1
ATOM 553 C CA . VAL A 1 73 ? 14.618 4.345 -22.256 1.00 95.44 73 VAL A CA 1
ATOM 554 C C . VAL A 1 73 ? 13.316 4.461 -21.459 1.00 95.44 73 VAL A C 1
ATOM 556 O O . VAL A 1 73 ? 13.245 3.965 -20.335 1.00 95.44 73 VAL A O 1
ATOM 559 N N . LEU A 1 74 ? 12.271 5.059 -22.040 1.00 96.19 74 LEU A N 1
ATOM 560 C CA . LEU A 1 74 ? 10.960 5.194 -21.400 1.00 96.19 74 LEU A CA 1
ATOM 561 C C . LEU A 1 74 ? 10.303 3.835 -21.128 1.00 96.19 74 LEU A C 1
ATOM 563 O O . LEU A 1 74 ? 9.727 3.655 -20.056 1.00 96.19 74 LEU A O 1
ATOM 567 N N . GLY A 1 75 ? 10.437 2.863 -22.034 1.00 96.75 75 GLY A N 1
ATOM 568 C CA . GLY A 1 75 ? 9.929 1.504 -21.817 1.00 96.75 75 GLY A CA 1
ATOM 569 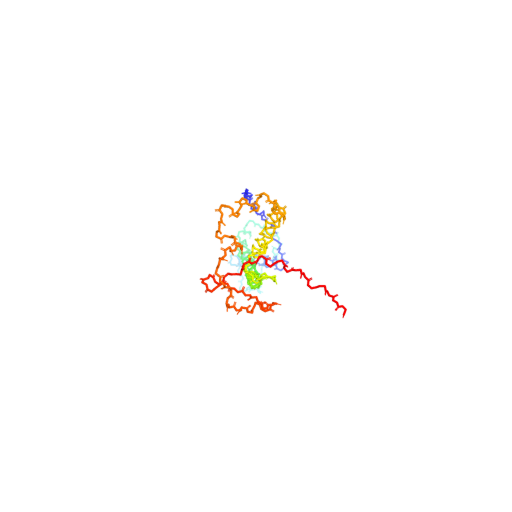C C . GLY A 1 75 ? 10.602 0.793 -20.635 1.00 96.75 75 GLY A C 1
ATOM 570 O O . GLY A 1 75 ? 9.932 0.171 -19.802 1.00 96.75 75 GLY A O 1
ATOM 571 N N . VAL A 1 76 ? 11.927 0.927 -20.502 1.00 96.50 76 VAL A N 1
ATOM 572 C CA . VAL A 1 76 ? 12.659 0.391 -19.340 1.00 96.50 76 VAL A CA 1
ATOM 573 C C . VAL A 1 76 ? 12.295 1.147 -18.063 1.00 96.50 76 VAL A C 1
ATOM 575 O O . VAL A 1 76 ? 12.049 0.520 -17.033 1.00 96.50 76 VAL A O 1
ATOM 578 N N . TRP A 1 77 ? 12.199 2.476 -18.122 1.00 95.56 77 TRP A N 1
ATOM 579 C CA . TRP A 1 77 ? 11.769 3.303 -16.994 1.00 95.56 77 TRP A CA 1
ATOM 580 C C . TRP A 1 77 ? 10.392 2.896 -16.464 1.00 95.56 77 TRP A C 1
ATOM 582 O O . TRP A 1 77 ? 10.211 2.728 -15.257 1.00 95.56 77 TRP A O 1
ATOM 592 N N . GLU A 1 78 ? 9.422 2.702 -17.356 1.00 95.44 78 GLU A N 1
ATOM 593 C CA . GLU A 1 78 ? 8.075 2.286 -16.979 1.00 95.44 78 GLU A CA 1
ATOM 594 C C . GLU A 1 78 ? 8.072 0.906 -16.315 1.00 95.44 78 GLU A C 1
ATOM 596 O O . GLU A 1 78 ? 7.405 0.722 -15.295 1.00 95.44 78 GLU A O 1
ATOM 601 N N . SER A 1 79 ? 8.879 -0.026 -16.823 1.00 94.69 79 SER A N 1
ATOM 602 C CA . SER A 1 79 ? 9.045 -1.352 -16.219 1.00 94.69 79 SER A CA 1
ATOM 603 C C . SER A 1 79 ? 9.608 -1.253 -14.797 1.00 94.69 79 SER A C 1
ATOM 605 O O . SER A 1 79 ? 9.003 -1.768 -13.859 1.00 94.69 79 SER A O 1
ATOM 607 N N . LEU A 1 80 ? 10.692 -0.491 -14.599 1.00 93.56 80 LEU A N 1
ATOM 608 C CA . LEU A 1 80 ? 11.286 -0.262 -13.274 1.00 93.56 80 LEU A CA 1
ATOM 609 C C . LEU A 1 80 ? 10.302 0.398 -12.296 1.00 93.56 80 LEU A C 1
ATOM 611 O O . LEU A 1 80 ? 10.263 0.057 -11.110 1.00 93.56 80 LEU A O 1
ATOM 615 N N . ARG A 1 81 ? 9.497 1.351 -12.781 1.00 92.12 81 ARG A N 1
ATOM 616 C CA . ARG A 1 81 ? 8.452 2.006 -11.985 1.00 92.12 81 ARG A CA 1
ATOM 617 C C . ARG A 1 81 ? 7.371 1.009 -11.569 1.00 92.12 81 ARG A C 1
ATOM 619 O O . ARG A 1 81 ? 6.971 1.002 -10.405 1.00 92.12 81 ARG A O 1
ATOM 626 N N . ASN A 1 82 ? 6.924 0.165 -12.495 1.00 91.94 82 ASN A N 1
ATOM 627 C CA . ASN A 1 82 ? 5.907 -0.849 -12.234 1.00 91.94 82 ASN A CA 1
ATOM 628 C C . ASN A 1 82 ? 6.404 -1.903 -11.239 1.00 91.94 82 ASN A C 1
ATOM 630 O O . ASN A 1 82 ? 5.666 -2.245 -10.317 1.00 91.94 82 ASN A O 1
ATOM 634 N N . ASP A 1 83 ? 7.663 -2.329 -11.343 1.00 91.56 83 ASP A N 1
ATOM 635 C CA . ASP A 1 83 ? 8.287 -3.252 -10.390 1.00 91.56 83 ASP A CA 1
ATOM 636 C C . ASP A 1 83 ? 8.339 -2.655 -8.977 1.00 91.56 83 ASP A C 1
ATOM 638 O O . ASP A 1 83 ? 7.961 -3.309 -8.001 1.00 91.56 83 ASP A O 1
ATOM 642 N N . ARG A 1 84 ? 8.732 -1.378 -8.850 1.00 89.81 84 ARG A N 1
ATOM 643 C CA . ARG A 1 84 ? 8.716 -0.674 -7.557 1.00 89.81 84 ARG A CA 1
ATOM 644 C C . ARG A 1 84 ? 7.298 -0.576 -6.990 1.00 89.81 84 ARG A C 1
ATOM 646 O O . ARG A 1 84 ? 7.104 -0.809 -5.797 1.00 89.81 84 ARG A O 1
ATOM 653 N N . HIS A 1 85 ? 6.306 -0.239 -7.815 1.00 90.06 85 HIS A N 1
ATOM 654 C CA . HIS A 1 85 ? 4.909 -0.188 -7.379 1.00 90.06 85 HIS A CA 1
ATOM 655 C C . HIS A 1 85 ? 4.404 -1.563 -6.930 1.00 90.06 85 HIS A C 1
ATOM 657 O O . HIS A 1 85 ? 3.768 -1.664 -5.883 1.00 90.06 85 HIS A O 1
ATOM 663 N N . ALA A 1 86 ? 4.720 -2.624 -7.674 1.00 94.12 86 ALA A N 1
ATOM 664 C CA . ALA A 1 86 ? 4.357 -3.989 -7.317 1.00 94.12 86 ALA A CA 1
ATOM 665 C C . ALA A 1 86 ? 4.980 -4.405 -5.976 1.00 94.12 86 ALA A C 1
ATOM 667 O O . ALA A 1 86 ? 4.276 -4.939 -5.117 1.00 94.12 86 ALA A O 1
ATOM 668 N N . ALA A 1 87 ? 6.260 -4.085 -5.758 1.00 93.38 87 ALA A N 1
ATOM 669 C CA . ALA A 1 87 ? 6.940 -4.321 -4.488 1.00 93.38 87 ALA A CA 1
ATOM 670 C C . ALA A 1 87 ? 6.266 -3.564 -3.332 1.00 93.38 87 ALA A C 1
ATOM 672 O O . ALA A 1 87 ? 5.983 -4.160 -2.293 1.00 93.38 87 ALA A O 1
ATOM 673 N N . LYS A 1 88 ? 5.922 -2.282 -3.527 1.00 91.94 88 LYS A N 1
ATOM 674 C CA . LYS A 1 88 ? 5.244 -1.495 -2.487 1.00 91.94 88 LYS A CA 1
ATOM 675 C C . LYS A 1 88 ? 3.842 -2.020 -2.175 1.00 91.94 88 LYS A C 1
ATOM 677 O O . LYS A 1 88 ? 3.438 -2.046 -1.018 1.00 91.94 88 LYS A O 1
ATOM 682 N N . ILE A 1 89 ? 3.097 -2.465 -3.186 1.00 96.25 89 ILE A N 1
ATOM 683 C CA . ILE A 1 89 ? 1.783 -3.093 -2.991 1.00 96.25 89 ILE A CA 1
ATOM 684 C C . ILE A 1 89 ? 1.919 -4.395 -2.194 1.00 96.25 89 ILE A C 1
ATOM 686 O O . ILE A 1 89 ? 1.087 -4.660 -1.329 1.00 96.25 89 ILE A O 1
ATOM 690 N N . ALA A 1 90 ? 2.942 -5.207 -2.470 1.00 97.12 90 ALA A N 1
ATOM 691 C CA . ALA A 1 90 ? 3.189 -6.440 -1.728 1.00 97.12 90 ALA A CA 1
ATOM 692 C C . ALA A 1 90 ? 3.515 -6.164 -0.250 1.00 97.12 90 ALA A C 1
ATOM 694 O O . ALA A 1 90 ? 2.924 -6.797 0.623 1.00 97.12 90 ALA A O 1
ATOM 695 N N . GLU A 1 91 ? 4.373 -5.177 0.024 1.00 96.06 91 GLU A N 1
ATOM 696 C CA . GLU A 1 91 ? 4.684 -4.702 1.381 1.00 96.06 91 GLU A CA 1
ATOM 697 C C . GLU A 1 91 ? 3.414 -4.247 2.116 1.00 96.06 91 GLU A C 1
ATOM 699 O O . GLU A 1 91 ? 3.080 -4.780 3.170 1.00 96.06 91 GLU A O 1
ATOM 704 N N . LEU A 1 92 ? 2.631 -3.347 1.510 1.00 97.12 92 LEU A N 1
ATOM 705 C CA . LEU A 1 92 ? 1.395 -2.838 2.114 1.00 97.12 92 LEU A CA 1
ATOM 706 C C . LEU A 1 92 ? 0.364 -3.943 2.383 1.00 97.12 92 LEU A C 1
ATOM 708 O O . LEU A 1 92 ? -0.401 -3.850 3.343 1.00 97.12 92 LEU A O 1
ATOM 712 N N . ARG A 1 93 ? 0.311 -4.986 1.546 1.00 97.69 93 ARG A N 1
ATOM 713 C CA . ARG A 1 93 ? -0.562 -6.149 1.774 1.00 97.69 93 ARG A CA 1
ATOM 714 C C . ARG A 1 93 ? -0.110 -6.963 2.983 1.00 97.69 93 ARG A C 1
ATOM 716 O O . ARG A 1 93 ? -0.964 -7.314 3.793 1.00 97.69 93 ARG A O 1
ATOM 723 N N . ALA A 1 94 ? 1.192 -7.216 3.113 1.00 98.00 94 ALA A N 1
ATOM 724 C CA . ALA A 1 94 ? 1.754 -7.920 4.263 1.00 98.00 94 ALA A CA 1
ATOM 725 C C . ALA A 1 94 ? 1.515 -7.140 5.568 1.00 98.00 94 ALA A C 1
ATOM 727 O O . ALA A 1 94 ? 1.031 -7.705 6.550 1.00 98.00 94 ALA A O 1
ATOM 728 N N . ASP A 1 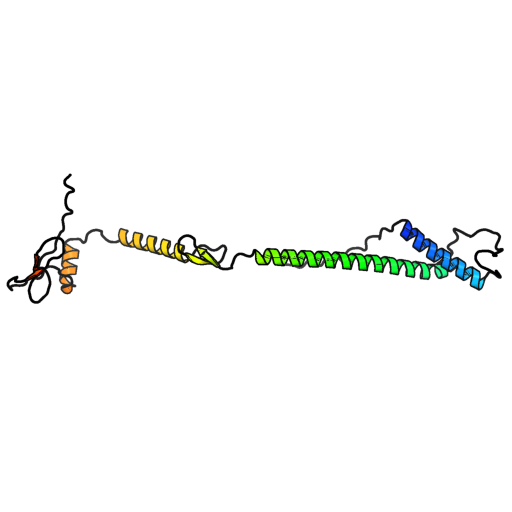95 ? 1.740 -5.824 5.551 1.00 97.00 95 ASP A N 1
ATOM 729 C CA . ASP A 1 95 ? 1.466 -4.954 6.697 1.00 97.00 95 ASP A CA 1
ATOM 730 C C . ASP A 1 95 ? -0.024 -4.955 7.061 1.00 97.00 95 ASP A C 1
ATOM 732 O O . ASP A 1 95 ? -0.388 -5.040 8.235 1.00 97.00 95 ASP A O 1
ATOM 736 N N . ASN A 1 96 ? -0.918 -4.892 6.066 1.00 97.94 96 ASN A N 1
ATOM 737 C CA . ASN A 1 96 ? -2.359 -4.915 6.314 1.00 97.94 96 ASN A CA 1
ATOM 738 C C . ASN A 1 96 ? -2.810 -6.240 6.937 1.00 97.94 96 ASN A C 1
ATOM 740 O O . ASN A 1 96 ? -3.650 -6.236 7.834 1.00 97.94 96 ASN A O 1
ATOM 744 N N . GLU A 1 97 ? -2.251 -7.362 6.487 1.00 98.25 97 GLU A N 1
ATOM 745 C CA . GLU A 1 97 ? -2.503 -8.676 7.075 1.00 98.25 97 GLU A CA 1
ATOM 746 C C . GLU A 1 97 ? -2.036 -8.730 8.534 1.00 98.25 97 GLU A C 1
ATOM 748 O O . GLU A 1 97 ? -2.814 -9.101 9.415 1.00 98.25 97 GLU A O 1
ATOM 753 N N . GLN A 1 98 ? -0.822 -8.257 8.823 1.00 97.62 98 GLN A N 1
ATOM 754 C CA . GLN A 1 98 ? -0.310 -8.182 10.191 1.00 97.62 98 GLN A CA 1
ATOM 755 C C . GLN A 1 98 ? -1.187 -7.294 11.086 1.00 97.62 98 GLN A C 1
ATOM 757 O O . GLN A 1 98 ? -1.484 -7.653 12.230 1.00 97.62 98 GLN A O 1
ATOM 762 N N . LEU A 1 99 ? -1.617 -6.137 10.579 1.00 98.06 99 LEU A N 1
ATOM 763 C CA . LEU A 1 99 ? -2.506 -5.232 11.304 1.00 98.06 99 LEU A CA 1
ATOM 764 C C . LEU A 1 99 ? -3.860 -5.883 11.586 1.00 98.06 99 LEU A C 1
ATOM 766 O O . LEU A 1 99 ? -4.366 -5.745 12.696 1.00 98.06 99 LEU A O 1
ATOM 770 N N . ARG A 1 100 ? -4.427 -6.629 10.633 1.00 97.75 100 ARG A N 1
ATOM 771 C CA . ARG A 1 100 ? -5.676 -7.376 10.847 1.00 97.75 100 ARG A CA 1
ATOM 772 C C . ARG A 1 100 ? -5.528 -8.428 11.939 1.00 97.75 100 ARG A C 1
ATOM 774 O O . ARG A 1 100 ? -6.407 -8.515 12.792 1.00 97.75 100 ARG A O 1
ATOM 781 N N . THR A 1 101 ? -4.419 -9.164 11.965 1.00 97.69 101 THR A N 1
ATOM 782 C CA . THR A 1 101 ? -4.132 -10.123 13.043 1.00 97.69 101 THR A CA 1
ATOM 783 C C . THR A 1 101 ? -4.044 -9.427 14.397 1.00 97.69 101 THR A C 1
ATOM 785 O O . THR A 1 101 ? -4.713 -9.838 15.339 1.00 97.69 101 THR A O 1
ATOM 788 N N . ARG A 1 102 ? -3.304 -8.315 14.488 1.00 96.06 102 ARG A N 1
ATOM 789 C CA . ARG A 1 102 ? -3.206 -7.529 15.730 1.00 96.06 102 ARG A CA 1
ATOM 790 C C . ARG A 1 102 ? -4.553 -6.984 16.189 1.00 96.06 102 ARG A C 1
ATOM 792 O O . ARG A 1 102 ? -4.836 -6.982 17.382 1.00 96.06 102 ARG A O 1
ATOM 799 N N . VAL A 1 103 ? -5.386 -6.516 15.260 1.00 95.94 103 VAL A N 1
ATOM 800 C CA . VAL A 1 103 ? -6.750 -6.085 15.583 1.00 95.94 103 VAL A CA 1
ATOM 801 C C . VAL A 1 103 ? -7.540 -7.261 16.147 1.00 95.94 103 VAL A C 1
ATOM 803 O O . VAL A 1 103 ? -8.110 -7.113 17.217 1.00 95.94 103 VAL A O 1
ATOM 806 N N . ALA A 1 104 ? -7.509 -8.434 15.512 1.00 94.88 104 ALA A N 1
ATOM 807 C CA . ALA A 1 104 ? -8.208 -9.616 16.014 1.00 94.88 104 ALA A CA 1
ATOM 808 C C . ALA A 1 104 ? -7.737 -10.036 17.422 1.00 94.88 104 ALA A C 1
ATOM 810 O O . ALA A 1 104 ? -8.566 -10.341 18.277 1.00 94.88 104 ALA A O 1
ATOM 811 N N . GLU A 1 105 ? -6.429 -9.997 17.697 1.00 93.75 105 GLU A N 1
ATOM 812 C CA . GLU A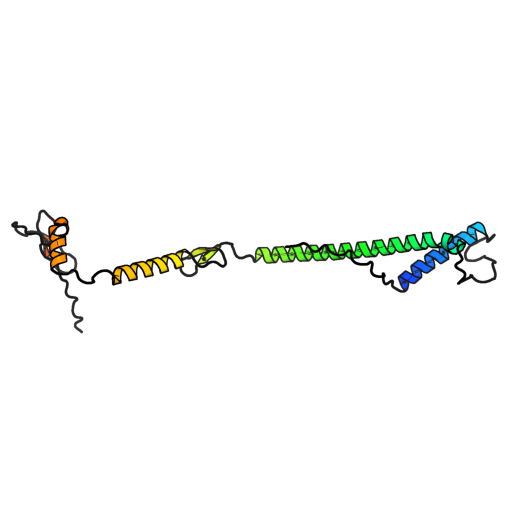 1 105 ? -5.869 -10.256 19.033 1.00 93.75 105 GLU A CA 1
ATOM 813 C C . GLU A 1 105 ? -6.383 -9.250 20.071 1.00 93.75 105 GLU A C 1
ATOM 815 O O . GLU A 1 105 ? -6.841 -9.633 21.147 1.00 93.75 105 GLU A O 1
ATOM 820 N N . LEU A 1 106 ? -6.361 -7.956 19.742 1.00 91.31 106 LEU A N 1
ATOM 821 C CA . LEU A 1 106 ? -6.875 -6.906 20.622 1.00 91.31 106 LEU A CA 1
ATOM 822 C C . LEU A 1 106 ? -8.387 -7.020 20.834 1.00 91.31 106 LEU A C 1
ATOM 824 O O . LEU A 1 106 ? -8.880 -6.744 21.925 1.00 91.31 106 LEU A O 1
ATOM 828 N N . GLU A 1 107 ? -9.131 -7.432 19.812 1.00 87.88 107 GLU A N 1
ATOM 829 C CA . GLU A 1 107 ? -10.566 -7.669 19.919 1.00 87.88 107 GLU A CA 1
ATOM 830 C C . GLU A 1 107 ? -10.895 -8.891 20.769 1.00 87.88 107 GLU A C 1
ATOM 832 O O . GLU A 1 107 ? -11.863 -8.840 21.524 1.00 87.88 107 GLU A O 1
ATOM 837 N N . ALA A 1 108 ? -10.068 -9.937 20.735 1.00 88.75 108 ALA A N 1
ATOM 838 C CA . ALA A 1 108 ? -10.184 -11.072 21.648 1.00 88.75 108 ALA A CA 1
ATOM 839 C C . ALA A 1 108 ? -9.884 -10.684 23.108 1.00 88.75 108 ALA A C 1
ATOM 841 O O . ALA A 1 108 ? -10.432 -11.284 24.031 1.00 88.75 108 ALA A O 1
ATOM 842 N N . LEU A 1 109 ? -9.043 -9.665 23.322 1.00 84.12 109 LEU A N 1
ATOM 843 C CA . LEU A 1 109 ? -8.733 -9.112 24.643 1.00 84.12 109 LEU A CA 1
ATOM 844 C C . LEU A 1 109 ? -9.751 -8.074 25.136 1.00 84.12 109 LEU A C 1
ATOM 846 O O . LEU A 1 109 ? -9.654 -7.661 26.295 1.00 84.12 109 LEU A O 1
ATOM 850 N N . LYS A 1 110 ? -10.709 -7.629 24.303 1.00 70.06 110 LYS A N 1
ATOM 851 C CA . LYS A 1 110 ? -11.756 -6.698 24.752 1.00 70.06 110 LYS A CA 1
ATOM 852 C C . LYS A 1 110 ? -12.464 -7.329 25.957 1.00 70.06 110 LYS A C 1
ATOM 854 O O . LYS A 1 110 ? -13.031 -8.415 25.814 1.00 70.06 110 LYS A O 1
ATOM 859 N N . PRO A 1 111 ? -12.458 -6.673 27.137 1.00 67.94 111 PRO A N 1
ATOM 860 C CA . PRO A 1 111 ? -13.224 -7.156 28.271 1.00 67.94 111 PRO A CA 1
ATOM 861 C C . PRO A 1 111 ? -14.675 -7.330 27.836 1.00 67.94 111 PRO A C 1
ATOM 863 O O . PRO A 1 111 ? -15.186 -6.519 27.054 1.00 67.94 111 PRO A O 1
ATOM 866 N N . ALA A 1 112 ? -15.345 -8.364 28.347 1.00 67.31 112 ALA A N 1
ATOM 867 C CA . ALA A 1 112 ? -16.785 -8.470 28.187 1.00 67.31 112 ALA A CA 1
ATOM 868 C C . ALA A 1 112 ? -17.407 -7.115 28.555 1.00 67.31 112 ALA A C 1
ATOM 870 O O . ALA A 1 112 ? -17.043 -6.511 29.568 1.00 67.31 112 ALA A O 1
ATOM 871 N N . ARG A 1 113 ? -18.311 -6.618 27.699 1.00 76.06 113 ARG A N 1
ATOM 872 C CA . ARG A 1 113 ? -18.979 -5.319 27.885 1.00 76.06 113 ARG A CA 1
ATOM 873 C C . ARG A 1 113 ? -19.513 -5.164 29.312 1.00 76.06 113 ARG A C 1
ATOM 875 O O . ARG A 1 113 ? -19.508 -4.059 29.844 1.00 76.06 113 ARG A O 1
ATOM 882 N N . PHE A 1 114 ? -19.913 -6.282 29.914 1.00 79.44 114 PHE A N 1
ATOM 883 C CA . PHE A 1 114 ? -20.323 -6.399 31.300 1.00 79.44 114 PHE A CA 1
ATOM 884 C C . PHE A 1 114 ? -19.266 -7.141 32.129 1.00 79.44 114 PHE A C 1
ATOM 886 O O . PHE A 1 114 ? -18.787 -8.199 31.727 1.00 79.44 114 PHE A O 1
ATOM 893 N N . GLN A 1 115 ? -18.933 -6.589 33.291 1.00 82.12 115 GLN A N 1
ATOM 894 C CA . GLN A 1 115 ? -18.114 -7.211 34.327 1.00 82.12 115 GLN A CA 1
ATOM 895 C C . GLN A 1 115 ? -18.969 -7.538 35.545 1.00 82.12 115 GLN A C 1
ATOM 897 O O . GLN A 1 115 ? -19.893 -6.793 35.863 1.00 82.12 115 GLN A O 1
ATOM 902 N N . ASP A 1 116 ? -18.617 -8.593 36.272 1.00 90.00 116 ASP A N 1
ATOM 903 C CA . ASP A 1 116 ? -19.268 -8.904 37.540 1.00 90.00 116 ASP A CA 1
ATOM 904 C C . ASP A 1 116 ? -18.622 -8.118 38.681 1.00 90.00 116 ASP A C 1
ATOM 906 O O . ASP A 1 116 ? -17.405 -8.139 38.901 1.00 90.00 116 ASP A O 1
ATOM 910 N N . CYS A 1 117 ? -19.452 -7.403 39.439 1.00 89.88 117 CYS A N 1
ATOM 911 C CA . CYS A 1 117 ? -19.006 -6.671 40.610 1.00 89.88 117 CYS A CA 1
ATOM 912 C C . CYS A 1 117 ? -18.500 -7.647 41.674 1.00 89.88 117 CYS A C 1
ATOM 914 O O . CYS A 1 117 ? -19.283 -8.396 42.249 1.00 89.88 117 CYS A O 1
ATOM 916 N N . GLN A 1 118 ? -17.219 -7.560 42.030 1.00 90.69 118 GLN A N 1
ATOM 917 C CA . GLN A 1 118 ? -16.597 -8.439 43.032 1.00 90.69 118 GLN A CA 1
ATOM 918 C C . GLN A 1 118 ? -17.238 -8.351 44.432 1.00 9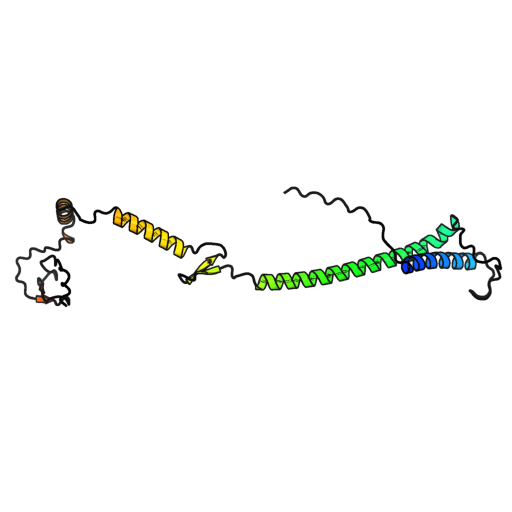0.69 118 GLN A C 1
ATOM 920 O O . GLN A 1 118 ? -17.032 -9.226 45.264 1.00 90.69 118 GLN A O 1
ATOM 925 N N . VAL A 1 119 ? -18.024 -7.303 44.706 1.00 93.19 119 VAL A N 1
ATOM 926 C CA . VAL A 1 119 ? -18.699 -7.099 45.999 1.00 93.19 119 VAL A CA 1
ATOM 927 C C . VAL A 1 119 ? -20.081 -7.753 46.048 1.00 93.19 119 VAL A C 1
ATOM 929 O O . VAL A 1 119 ? -20.483 -8.254 47.093 1.00 93.19 119 VAL A O 1
ATOM 932 N N . CYS A 1 120 ? -20.846 -7.711 44.952 1.00 93.38 120 CYS A N 1
ATOM 933 C CA . CYS A 1 120 ? -22.255 -8.131 44.964 1.00 93.38 120 CYS A CA 1
ATOM 934 C C . CYS A 1 120 ? -22.653 -9.112 43.856 1.00 93.38 120 CYS A C 1
ATOM 936 O O . CYS A 1 120 ? -23.801 -9.545 43.838 1.00 93.38 120 CYS A O 1
ATOM 938 N N . GLY A 1 121 ? -21.743 -9.435 42.937 1.00 91.44 121 GLY A N 1
ATOM 939 C CA . GLY A 1 121 ? -21.977 -10.324 41.799 1.00 91.44 121 GLY A CA 1
ATOM 940 C C . GLY A 1 121 ? -22.851 -9.741 40.684 1.00 91.44 121 GLY A C 1
ATOM 941 O O . GLY A 1 121 ? -23.154 -10.453 39.737 1.00 91.44 121 GLY A O 1
ATOM 942 N N . ALA A 1 122 ? -23.285 -8.478 40.770 1.00 90.62 122 ALA A N 1
ATOM 943 C CA . ALA A 1 122 ? -24.090 -7.858 39.718 1.00 90.62 122 ALA A CA 1
ATOM 944 C C . ALA A 1 122 ? -23.231 -7.462 38.507 1.00 90.62 122 ALA A C 1
ATOM 946 O O . ALA A 1 122 ? -22.158 -6.877 38.682 1.00 90.62 122 ALA A O 1
ATOM 947 N N . GLY A 1 123 ? -23.743 -7.714 37.301 1.00 87.56 123 GLY A N 1
ATOM 948 C CA . GLY A 1 123 ? -23.134 -7.253 36.055 1.00 87.56 123 GLY A CA 1
ATOM 949 C C . GLY A 1 123 ? -23.209 -5.726 35.906 1.00 87.56 123 GLY A C 1
ATOM 950 O O . GLY A 1 123 ? -24.267 -5.135 36.124 1.00 87.56 123 GLY A O 1
ATOM 951 N N . TYR A 1 124 ? -22.109 -5.080 35.521 1.00 85.25 124 TYR A N 1
ATOM 952 C CA . TYR A 1 124 ? -22.030 -3.641 35.233 1.00 85.25 124 TYR A CA 1
ATOM 953 C C . TYR A 1 124 ? -21.149 -3.367 34.008 1.00 85.25 124 TYR A C 1
ATOM 955 O O . TYR A 1 124 ? -20.284 -4.170 33.672 1.00 85.25 124 TYR A O 1
ATOM 963 N N . GLU A 1 125 ? -21.377 -2.253 33.309 1.00 86.94 125 GLU A N 1
ATOM 964 C CA . GLU A 1 125 ? -20.624 -1.922 32.092 1.00 86.94 125 GLU A CA 1
ATOM 965 C C . GLU A 1 125 ? -19.176 -1.519 32.421 1.00 86.94 125 GLU A C 1
ATOM 967 O O . GLU A 1 125 ? -18.929 -0.783 33.381 1.00 86.94 125 GLU A O 1
ATOM 972 N N . TYR A 1 126 ? -18.207 -2.003 31.638 1.00 82.25 126 TYR A N 1
ATOM 973 C CA . TYR A 1 126 ? -16.792 -1.693 31.858 1.00 82.25 126 TYR A CA 1
ATOM 974 C C . TYR A 1 126 ? -16.542 -0.176 31.919 1.00 82.25 126 TYR A C 1
ATOM 976 O O . TYR A 1 126 ? -16.980 0.576 31.050 1.00 82.25 126 TYR A O 1
ATOM 984 N N . GLY A 1 127 ? -15.821 0.273 32.951 1.00 83.88 127 GLY A N 1
ATOM 985 C CA . GLY A 1 127 ? -15.523 1.691 33.188 1.00 83.88 127 GLY A CA 1
ATOM 986 C C . GLY A 1 127 ? -16.604 2.468 33.951 1.00 83.88 127 GLY A C 1
ATOM 987 O O . GLY A 1 127 ? -16.359 3.615 34.317 1.00 83.88 127 GLY A O 1
ATOM 988 N N . GLN A 1 128 ? -17.761 1.866 34.238 1.00 87.06 128 GLN A N 1
ATOM 989 C CA . GLN A 1 128 ? -18.785 2.444 35.116 1.00 87.06 128 GLN A CA 1
ATOM 990 C C . GLN A 1 128 ? -18.662 1.896 36.545 1.00 87.06 128 GLN A C 1
ATOM 992 O O . GLN A 1 128 ? -18.117 0.816 36.774 1.00 87.06 128 GLN A O 1
ATOM 997 N N . SER A 1 129 ? -19.173 2.634 37.532 1.00 89.44 129 SER A N 1
ATOM 998 C CA . SER A 1 129 ? -19.327 2.108 38.891 1.00 89.44 129 SER A CA 1
ATOM 999 C C . SER A 1 129 ? -20.489 1.105 38.956 1.00 89.44 129 SER A C 1
ATOM 1001 O O . SER A 1 129 ? -21.446 1.178 38.185 1.00 89.44 129 SER A O 1
ATOM 1003 N N . CYS A 1 130 ? -20.427 0.148 39.889 1.00 93.38 130 CYS A N 1
ATOM 1004 C CA . CYS A 1 130 ? -21.516 -0.812 40.079 1.00 93.38 130 CYS A CA 1
ATOM 1005 C C . CYS A 1 130 ? -22.774 -0.103 40.607 1.00 93.38 130 CYS A C 1
ATOM 1007 O O . CYS A 1 130 ? -22.830 0.294 41.776 1.00 93.38 130 CYS A O 1
ATOM 1009 N N . SER A 1 131 ? -23.800 -0.004 39.760 1.00 92.19 131 SER A N 1
ATOM 1010 C CA . SER A 1 131 ? -25.065 0.677 40.061 1.00 92.19 131 SER A CA 1
ATOM 1011 C C . SER A 1 131 ? -25.793 0.082 41.268 1.00 92.19 131 SER A C 1
ATOM 1013 O O . SER A 1 131 ? -26.375 0.821 42.056 1.00 92.19 131 SER A O 1
ATOM 1015 N N . VAL A 1 132 ? -25.712 -1.238 41.474 1.00 92.88 132 VAL A N 1
ATOM 1016 C CA . VAL A 1 132 ? -26.325 -1.919 42.627 1.00 92.88 132 VAL A CA 1
ATOM 1017 C C . VAL A 1 132 ? -25.641 -1.524 43.935 1.00 92.88 132 VAL A C 1
ATOM 1019 O O . VAL A 1 132 ? -26.312 -1.259 44.933 1.00 92.88 132 VAL A O 1
ATOM 1022 N N . CYS A 1 133 ? -24.308 -1.471 43.952 1.00 93.44 133 CYS A N 1
ATOM 1023 C CA . CYS A 1 133 ? -23.558 -1.044 45.131 1.00 93.44 133 CYS A CA 1
ATOM 1024 C C . CYS A 1 133 ? -23.781 0.443 45.427 1.00 93.44 133 CYS A C 1
ATOM 1026 O O . CYS A 1 133 ? -23.984 0.798 46.587 1.00 93.44 133 CYS A O 1
ATOM 1028 N N . GLU A 1 134 ? -23.787 1.298 44.402 1.00 94.12 134 GLU A N 1
ATOM 1029 C CA . GLU A 1 134 ? -24.087 2.726 44.556 1.00 94.12 134 GLU A CA 1
ATOM 1030 C C . GLU A 1 134 ? -25.507 2.949 45.083 1.00 94.12 134 GLU A C 1
ATOM 1032 O O . GLU A 1 134 ? -25.695 3.675 46.058 1.00 94.12 134 GLU A O 1
ATOM 1037 N N . PHE A 1 135 ? -26.493 2.232 44.543 1.00 92.88 135 PHE A N 1
ATOM 1038 C CA . PHE A 1 135 ? -27.858 2.271 45.053 1.00 92.88 135 PHE A CA 1
ATOM 1039 C C . PHE A 1 135 ? -27.939 1.825 46.521 1.00 92.88 135 PHE A C 1
ATOM 1041 O O . PHE A 1 135 ? -28.539 2.514 47.344 1.00 92.88 135 PHE A O 1
ATOM 1048 N N . LYS A 1 136 ? -27.289 0.712 46.897 1.00 93.31 136 LYS A N 1
ATOM 1049 C CA . LYS A 1 136 ? -27.265 0.243 48.296 1.00 93.31 136 LYS A CA 1
ATOM 1050 C C . LYS A 1 136 ? -26.645 1.272 49.242 1.00 93.31 136 LYS A C 1
ATOM 1052 O O . LYS A 1 136 ? -27.174 1.471 50.333 1.00 93.31 136 LYS A O 1
ATOM 1057 N N . LYS A 1 137 ? -25.563 1.946 48.835 1.00 93.62 137 LYS A N 1
ATOM 1058 C CA . LYS A 1 137 ? -24.960 3.034 49.624 1.00 93.62 137 LYS A CA 1
ATOM 1059 C C . LYS A 1 137 ? -25.931 4.199 49.802 1.00 93.62 137 LYS A C 1
ATOM 1061 O O . LYS A 1 137 ? -26.094 4.678 50.920 1.00 93.62 137 LYS A O 1
ATOM 1066 N N . GLN A 1 138 ? -26.592 4.625 48.726 1.00 92.56 138 GLN A N 1
ATOM 1067 C CA . GLN A 1 138 ? -27.570 5.715 48.770 1.00 92.56 138 GLN A CA 1
ATOM 1068 C C . GLN A 1 138 ? -28.754 5.373 49.683 1.00 92.56 138 GLN A C 1
ATOM 1070 O O . GLN A 1 138 ? -29.135 6.186 50.522 1.00 92.56 138 GLN A O 1
ATOM 1075 N N . MET A 1 139 ? -29.281 4.149 49.597 1.00 92.31 139 MET A N 1
ATOM 1076 C CA . MET A 1 139 ? -30.364 3.687 50.468 1.00 92.31 139 MET A CA 1
ATOM 1077 C C . MET A 1 139 ? -29.940 3.598 51.935 1.00 92.31 139 MET A C 1
ATOM 1079 O O . MET A 1 139 ? -30.698 4.013 52.809 1.00 92.31 139 MET A O 1
ATOM 1083 N N . ALA A 1 140 ? -28.729 3.111 52.219 1.00 89.81 140 ALA A N 1
ATOM 1084 C CA . ALA A 1 140 ? -28.199 3.071 53.580 1.00 89.81 140 ALA A CA 1
ATOM 1085 C C . ALA A 1 140 ? -28.037 4.483 54.169 1.00 89.81 140 ALA A C 1
ATOM 1087 O O . ALA A 1 140 ? -28.409 4.716 55.319 1.00 89.81 140 ALA A O 1
ATOM 1088 N N . ALA A 1 141 ? -27.543 5.439 53.376 1.00 90.00 141 ALA A N 1
ATOM 1089 C CA . ALA A 1 141 ? -27.433 6.837 53.785 1.00 90.00 141 ALA A CA 1
ATOM 1090 C C . ALA A 1 141 ? -28.810 7.471 54.043 1.00 90.00 141 ALA A C 1
ATOM 1092 O O . ALA A 1 141 ? -29.000 8.142 55.058 1.00 90.00 141 ALA A O 1
ATOM 1093 N N . ALA A 1 142 ? -29.792 7.209 53.175 1.00 86.94 142 ALA A N 1
ATOM 1094 C CA . ALA A 1 142 ? -31.160 7.687 53.352 1.00 86.94 142 ALA A CA 1
ATOM 1095 C C . ALA A 1 142 ? -31.809 7.111 54.623 1.00 86.94 142 ALA A C 1
ATOM 1097 O O . ALA A 1 142 ? -32.395 7.852 55.409 1.00 86.94 142 ALA A O 1
ATOM 1098 N N . GLN A 1 143 ? -31.661 5.806 54.871 1.00 82.44 143 GLN A N 1
ATOM 1099 C CA . GLN A 1 143 ? -32.184 5.154 56.076 1.00 82.44 143 GLN A CA 1
ATOM 1100 C C . GLN A 1 143 ? -31.516 5.663 57.356 1.00 82.44 143 GLN A C 1
ATOM 1102 O O . GLN A 1 143 ? -32.202 5.867 58.357 1.00 82.44 143 GLN A O 1
ATOM 1107 N N . ALA A 1 144 ? -30.202 5.901 57.331 1.00 79.69 144 ALA A N 1
ATOM 1108 C CA . ALA A 1 144 ? -29.493 6.502 58.457 1.00 79.69 144 ALA A CA 1
ATOM 1109 C C . ALA A 1 144 ? -30.030 7.910 58.765 1.00 79.69 144 ALA A C 1
ATOM 1111 O O . ALA A 1 144 ? -30.354 8.192 59.916 1.00 79.69 144 ALA A O 1
ATOM 1112 N N . GLY A 1 145 ? -30.231 8.741 57.736 1.00 77.88 145 GLY A N 1
ATOM 1113 C CA . GLY A 1 145 ? -30.822 10.073 57.889 1.00 77.88 145 GLY A CA 1
ATOM 1114 C C . GLY A 1 145 ? -32.241 10.044 58.467 1.00 77.88 145 GLY A C 1
ATOM 1115 O O . GLY A 1 145 ? -32.558 10.836 59.349 1.00 77.88 145 GLY A O 1
ATOM 1116 N N . VAL A 1 146 ? -33.082 9.096 58.040 1.00 74.12 146 VAL A N 1
ATOM 1117 C CA . VAL A 1 146 ? -34.434 8.914 58.605 1.00 74.12 146 VAL A CA 1
ATOM 1118 C C . VAL A 1 146 ? -34.375 8.469 60.068 1.00 74.12 146 VAL A C 1
ATOM 1120 O O . VAL A 1 146 ? -35.122 8.986 60.896 1.00 74.12 146 VAL A O 1
ATOM 1123 N N . ARG A 1 147 ? -33.477 7.539 60.411 1.00 66.94 147 ARG A N 1
ATOM 1124 C CA . ARG A 1 147 ? -33.314 7.057 61.790 1.00 66.94 147 ARG A CA 1
ATOM 1125 C C . ARG A 1 147 ? -32.834 8.156 62.737 1.00 66.94 147 ARG A C 1
ATOM 1127 O O . ARG A 1 147 ? -33.254 8.173 63.888 1.00 66.94 147 ARG A O 1
ATOM 1134 N N . ASP A 1 148 ? -31.965 9.047 62.270 1.00 70.44 148 ASP A N 1
ATOM 1135 C CA . ASP A 1 148 ? -31.481 10.170 63.076 1.00 70.44 148 ASP A CA 1
ATOM 1136 C C . ASP A 1 148 ? -32.494 11.327 63.153 1.00 70.44 148 ASP A C 1
ATOM 1138 O O . ASP A 1 148 ? -32.462 12.095 64.112 1.00 70.44 148 ASP A O 1
ATOM 1142 N N . ALA A 1 149 ? -33.419 11.431 62.191 1.00 66.44 149 ALA A N 1
ATOM 1143 C CA . ALA A 1 149 ? -34.498 12.421 62.197 1.00 66.44 149 ALA A CA 1
ATOM 1144 C C . ALA A 1 149 ? -35.723 12.005 63.034 1.00 66.44 149 ALA A C 1
ATOM 1146 O O . ALA A 1 149 ? -36.472 12.867 63.495 1.00 66.44 149 ALA A O 1
ATOM 1147 N N . LEU A 1 150 ? -35.951 10.703 63.232 1.00 63.38 150 LEU A N 1
ATOM 1148 C CA . LEU A 1 150 ? -37.023 10.217 64.098 1.00 63.38 150 LEU A CA 1
ATOM 1149 C C . LEU A 1 150 ? -36.635 10.387 65.577 1.00 63.38 150 LEU A C 1
ATOM 1151 O O . LEU A 1 150 ? -35.526 10.007 65.967 1.00 63.38 150 LEU A O 1
ATOM 1155 N N . PRO A 1 151 ? -37.541 10.905 66.428 1.00 64.56 151 PRO A N 1
ATOM 1156 C CA . PRO A 1 151 ? -37.339 10.893 67.870 1.00 64.56 151 PRO A CA 1
ATOM 1157 C C . PRO A 1 151 ? -37.067 9.457 68.329 1.00 64.56 151 PRO A C 1
ATOM 1159 O O . PRO A 1 151 ? -37.883 8.566 68.096 1.00 64.56 151 PRO A O 1
ATOM 1162 N N . ARG A 1 152 ? -35.906 9.225 68.956 1.00 65.56 152 ARG A N 1
ATOM 1163 C CA . ARG A 1 152 ? -35.522 7.892 69.461 1.00 65.56 152 ARG A CA 1
ATOM 1164 C C . ARG A 1 152 ? -36.472 7.389 70.549 1.00 65.56 152 ARG A C 1
ATOM 1166 O O . ARG A 1 152 ? -36.594 6.182 70.716 1.00 65.56 152 ARG A O 1
ATOM 1173 N N . ASP A 1 153 ? -37.177 8.313 71.198 1.00 69.31 153 ASP A N 1
ATOM 1174 C CA . ASP A 1 153 ? -38.213 8.055 72.184 1.00 69.31 153 ASP A CA 1
ATOM 1175 C C . ASP A 1 153 ? -39.470 8.855 71.820 1.00 69.31 153 ASP A C 1
ATOM 1177 O O . ASP A 1 153 ? -39.409 10.068 71.596 1.00 69.31 153 ASP A O 1
ATOM 1181 N N . LEU A 1 154 ? -40.621 8.180 71.769 1.00 71.94 154 LEU A N 1
ATOM 1182 C CA . LEU A 1 154 ? -41.916 8.860 71.741 1.00 71.94 154 LEU A CA 1
ATOM 1183 C C . LEU A 1 154 ? -42.083 9.630 73.051 1.00 71.94 154 LEU A C 1
ATOM 1185 O O . LEU A 1 154 ? -41.832 9.087 74.131 1.00 71.94 154 LEU A O 1
ATOM 1189 N N . SER A 1 155 ? -42.555 10.876 72.981 1.00 79.06 155 SER A N 1
ATOM 1190 C CA . SER A 1 155 ? -42.946 11.561 74.210 1.00 79.06 155 SER A CA 1
ATOM 1191 C C . SER A 1 155 ? -44.118 10.812 74.873 1.00 79.06 155 SER A C 1
ATOM 1193 O O . SER A 1 155 ? -44.935 10.198 74.175 1.00 79.06 155 SER A O 1
ATOM 1195 N N . PRO A 1 156 ? -44.274 10.882 76.208 1.00 77.88 156 PRO A N 1
ATOM 1196 C CA . PRO A 1 156 ? -45.412 10.270 76.900 1.00 77.88 156 PRO A CA 1
ATOM 1197 C C . PRO A 1 156 ? -46.784 10.753 76.405 1.00 77.88 156 PRO A C 1
ATOM 1199 O O . PRO A 1 156 ? -47.802 10.109 76.651 1.00 77.88 156 PRO A O 1
ATOM 1202 N N . GLU A 1 157 ? -46.841 11.913 75.753 1.00 79.00 157 GLU A N 1
ATOM 1203 C CA . GLU A 1 157 ? -48.062 12.452 75.150 1.00 79.00 157 GLU A CA 1
ATOM 1204 C C . GLU A 1 157 ? -48.306 11.865 73.759 1.00 79.00 157 GLU A C 1
ATOM 1206 O O . GLU A 1 157 ? -49.430 11.483 73.445 1.00 79.00 157 GLU A O 1
ATOM 1211 N N . GLN A 1 158 ? -47.253 11.714 72.953 1.00 79.88 158 GLN A N 1
ATOM 1212 C CA . GLN A 1 158 ? -47.338 11.076 71.639 1.00 79.88 158 GLN A CA 1
ATOM 1213 C C . GLN A 1 158 ? -47.709 9.597 71.753 1.00 79.88 158 GLN A C 1
ATOM 1215 O O . GLN A 1 158 ? -48.550 9.130 70.992 1.00 79.88 158 GLN A O 1
ATOM 1220 N N . ALA A 1 159 ? -47.145 8.881 72.731 1.00 76.25 159 ALA A N 1
ATOM 1221 C CA . ALA A 1 159 ? -47.512 7.492 73.005 1.00 76.25 159 ALA A CA 1
ATOM 1222 C C . ALA A 1 159 ? -49.015 7.359 73.316 1.00 76.25 159 ALA A C 1
ATOM 1224 O O . ALA A 1 159 ? -49.704 6.565 72.683 1.00 76.25 159 ALA A O 1
ATOM 1225 N N . ARG A 1 160 ? -49.544 8.221 74.198 1.00 77.38 160 ARG A N 1
ATOM 1226 C CA . ARG A 1 160 ? -50.975 8.249 74.542 1.00 77.38 160 ARG A CA 1
ATOM 1227 C C . ARG A 1 160 ? -51.869 8.635 73.365 1.00 77.38 160 ARG A C 1
ATOM 1229 O O . ARG A 1 160 ? -52.965 8.104 73.223 1.00 77.38 160 ARG A O 1
ATOM 1236 N N . TRP A 1 161 ? -51.419 9.554 72.513 1.00 80.69 161 TRP A N 1
ATOM 1237 C CA . TRP A 1 161 ? -52.162 9.927 71.310 1.00 80.69 161 TRP A CA 1
ATOM 1238 C C . TRP A 1 161 ? -52.229 8.774 70.298 1.00 80.69 161 TRP A C 1
ATOM 1240 O O . TRP A 1 161 ? -53.304 8.504 69.767 1.00 80.69 161 TRP A O 1
ATOM 1250 N N . ILE A 1 162 ? -51.118 8.057 70.079 1.00 77.75 162 ILE A N 1
ATOM 1251 C CA . ILE A 1 162 ? -51.074 6.873 69.206 1.00 77.75 162 ILE A CA 1
ATOM 1252 C C . ILE A 1 162 ? -51.988 5.771 69.754 1.00 77.75 162 ILE A C 1
ATOM 1254 O O . ILE A 1 162 ? -52.792 5.239 68.997 1.00 77.75 162 ILE A O 1
ATOM 1258 N N . GLU A 1 163 ? -51.936 5.483 71.058 1.00 74.50 163 GLU A N 1
ATOM 1259 C CA . GLU A 1 163 ? -52.834 4.513 71.708 1.00 74.50 163 GLU A CA 1
ATOM 1260 C C . GLU A 1 163 ? -54.314 4.880 71.528 1.00 74.50 163 GLU A C 1
ATOM 1262 O O . GLU A 1 163 ? -55.153 4.003 71.331 1.00 74.50 163 GLU A O 1
ATOM 1267 N N . HIS A 1 164 ? -54.642 6.175 71.555 1.00 75.25 164 HIS A N 1
ATOM 1268 C CA . HIS A 1 164 ? -56.012 6.636 71.367 1.00 75.25 164 HIS A CA 1
ATOM 1269 C C . HIS A 1 164 ? -56.485 6.540 69.905 1.00 75.25 164 HIS A C 1
ATOM 1271 O O . HIS A 1 164 ? -57.642 6.189 69.666 1.00 75.25 164 HIS A O 1
ATOM 1277 N N . GLN A 1 165 ? -55.624 6.874 68.938 1.00 78.88 165 GLN A N 1
ATOM 1278 C CA . GLN A 1 165 ? -55.959 6.878 67.505 1.00 78.88 165 GLN A CA 1
ATOM 1279 C C . GLN A 1 165 ? -55.915 5.484 66.873 1.00 78.88 165 GLN A C 1
ATOM 1281 O O . GLN A 1 165 ? -56.665 5.214 65.938 1.00 78.88 165 GLN A O 1
ATOM 1286 N N . HIS A 1 166 ? -55.054 4.613 67.393 1.00 71.56 166 HIS A N 1
ATOM 1287 C CA . HIS A 1 166 ? -54.827 3.259 66.906 1.00 71.56 166 HIS A CA 1
ATOM 1288 C C . HIS A 1 166 ? -55.024 2.249 68.041 1.00 71.56 166 HIS A C 1
ATOM 1290 O O . HIS A 1 166 ? -54.051 1.631 68.496 1.00 71.56 166 HIS A O 1
ATOM 1296 N N . PRO A 1 167 ? -56.267 2.059 68.525 1.00 65.50 167 PRO A N 1
ATOM 1297 C CA . PRO A 1 167 ? -56.556 1.142 69.626 1.00 65.50 167 PRO A CA 1
ATOM 1298 C C . PRO A 1 167 ? -56.121 -0.302 69.321 1.00 65.50 167 PRO A C 1
ATOM 1300 O O . PRO A 1 167 ? -55.808 -1.059 70.237 1.00 65.50 167 PRO A O 1
ATOM 1303 N N . GLU A 1 168 ? -56.019 -0.685 68.045 1.00 57.81 168 GLU A N 1
ATOM 1304 C CA . GLU A 1 168 ? -55.506 -1.979 67.589 1.00 57.81 168 GLU A CA 1
ATOM 1305 C C . GLU A 1 168 ? -54.027 -2.229 67.937 1.00 57.81 168 GLU A C 1
ATOM 1307 O O . GLU A 1 168 ? -53.616 -3.392 68.061 1.00 57.81 168 GLU A O 1
ATOM 1312 N N . THR A 1 169 ? -53.249 -1.155 68.117 1.00 62.62 169 THR A N 1
ATOM 1313 C CA . THR A 1 169 ? -51.826 -1.191 68.497 1.00 62.62 169 THR A CA 1
ATOM 1314 C C . THR A 1 169 ? -51.607 -1.197 70.008 1.00 62.62 169 THR A C 1
ATOM 1316 O O . THR A 1 169 ? -50.483 -1.432 70.457 1.00 62.62 169 THR A O 1
ATOM 1319 N N . SER A 1 170 ? -52.672 -1.010 70.800 1.00 60.66 170 SER A N 1
ATOM 1320 C CA . SER A 1 170 ? -52.598 -1.180 72.248 1.00 60.66 170 SER A CA 1
ATOM 1321 C C . SER A 1 170 ? -52.229 -2.627 72.576 1.00 60.66 170 SER A C 1
ATOM 1323 O O . SER A 1 170 ? -52.917 -3.588 72.214 1.00 60.66 170 SER A O 1
ATOM 1325 N N . THR A 1 171 ? -51.108 -2.780 73.273 1.00 54.97 171 THR A N 1
ATOM 1326 C CA . THR A 1 171 ? -50.654 -4.059 73.834 1.00 54.97 171 THR A CA 1
ATOM 1327 C C . THR A 1 171 ? -51.263 -4.325 75.212 1.00 54.97 171 THR A C 1
ATOM 1329 O O . THR A 1 171 ? -51.212 -5.455 75.689 1.00 54.97 171 THR A O 1
ATOM 1332 N N . ALA A 1 172 ? -51.883 -3.318 75.836 1.00 52.62 172 ALA A N 1
ATOM 1333 C CA . ALA A 1 172 ? -52.642 -3.469 77.068 1.00 52.62 172 ALA A CA 1
ATOM 1334 C C . ALA A 1 172 ? -54.088 -3.846 76.721 1.00 52.62 172 ALA A C 1
ATOM 1336 O O . ALA A 1 172 ? -54.875 -3.018 76.262 1.00 52.62 172 ALA A O 1
ATOM 1337 N N . HIS A 1 173 ? -54.428 -5.120 76.908 1.00 54.31 173 HIS A N 1
ATOM 1338 C CA . HIS A 1 173 ? -55.803 -5.593 76.809 1.00 54.31 173 HIS A CA 1
ATOM 1339 C C . HIS A 1 173 ? -56.404 -5.682 78.219 1.00 54.31 173 HIS A C 1
ATOM 1341 O O . HIS A 1 173 ? -56.056 -6.587 78.976 1.00 54.31 173 HIS A O 1
ATOM 1347 N N . ASP A 1 174 ? -57.361 -4.810 78.546 1.00 55.75 174 ASP A N 1
ATOM 1348 C CA . ASP A 1 174 ? -58.192 -4.921 79.756 1.00 55.75 174 ASP A CA 1
ATOM 1349 C C . ASP A 1 174 ? -59.256 -6.011 79.548 1.00 55.75 174 ASP A C 1
ATOM 1351 O O . ASP A 1 174 ? -60.395 -5.749 79.159 1.00 55.75 174 ASP A O 1
ATOM 1355 N N . CYS A 1 175 ? -58.876 -7.282 79.731 1.00 57.31 175 CYS A N 1
ATOM 1356 C CA . CYS A 1 175 ? -59.855 -8.370 79.774 1.00 57.31 175 CYS A CA 1
ATOM 1357 C C . CYS A 1 175 ? -60.284 -8.599 81.220 1.00 57.31 175 CYS A C 1
ATOM 1359 O O . CYS A 1 175 ? -59.443 -8.794 82.091 1.00 57.31 175 CYS A O 1
ATOM 1361 N N . THR A 1 176 ? -61.589 -8.647 81.469 1.00 56.72 176 THR A N 1
ATOM 1362 C CA . THR A 1 176 ? -62.165 -9.040 82.767 1.00 56.72 176 THR A CA 1
ATOM 1363 C C . THR A 1 176 ? -62.333 -10.557 82.915 1.00 56.72 176 THR A C 1
ATOM 1365 O O . THR A 1 176 ? -62.810 -11.023 83.948 1.00 56.72 176 THR A O 1
ATOM 1368 N N . LEU A 1 177 ? -61.952 -11.338 81.898 1.00 54.47 177 LEU A N 1
ATOM 1369 C CA . LEU A 1 177 ? -62.069 -12.795 81.901 1.00 54.47 177 LEU A CA 1
ATOM 1370 C C . LEU A 1 177 ? -60.847 -13.471 82.549 1.00 54.47 177 LEU A C 1
ATOM 1372 O O . LEU A 1 177 ? -59.727 -12.967 82.438 1.00 54.47 177 LEU A O 1
ATOM 1376 N N . PRO A 1 178 ? -61.040 -14.624 83.216 1.00 57.12 178 PRO A N 1
ATOM 1377 C CA . PRO A 1 178 ? -59.962 -15.340 83.886 1.00 57.12 178 PRO A CA 1
ATOM 1378 C C . PRO A 1 178 ? -58.916 -15.862 82.890 1.00 57.12 178 PRO A C 1
ATOM 1380 O O . PRO A 1 178 ? -59.242 -16.473 81.873 1.00 57.12 178 PRO A O 1
ATOM 1383 N N . LEU A 1 179 ? -57.641 -15.647 83.214 1.00 59.53 179 LEU A N 1
ATOM 1384 C CA . LEU A 1 179 ? -56.504 -16.178 82.465 1.00 59.53 179 LEU A CA 1
ATOM 1385 C C . LEU A 1 179 ? -56.395 -17.685 82.735 1.00 59.53 179 LEU A C 1
ATOM 1387 O O . LEU A 1 179 ? -56.179 -18.101 83.870 1.00 59.53 179 LEU A O 1
ATOM 1391 N N . VAL A 1 180 ? -56.577 -18.513 81.708 1.00 62.53 180 VAL A N 1
ATOM 1392 C CA . VAL A 1 180 ? -56.667 -19.981 81.867 1.00 62.53 180 VAL A CA 1
ATOM 1393 C C . VAL A 1 180 ? -55.650 -20.757 81.035 1.00 62.53 180 VAL A C 1
ATOM 1395 O O . VAL A 1 180 ? -55.526 -21.970 81.200 1.00 62.53 180 VAL A O 1
ATOM 1398 N N . ARG A 1 181 ? -54.889 -20.091 80.158 1.00 61.75 181 ARG A N 1
ATOM 1399 C CA . ARG A 1 181 ? -53.965 -20.761 79.235 1.00 61.75 181 ARG A CA 1
ATOM 1400 C C . ARG A 1 181 ? -52.553 -20.194 79.358 1.00 61.75 181 ARG A C 1
ATOM 1402 O O . ARG A 1 181 ? -52.368 -18.984 79.318 1.00 61.75 181 ARG A O 1
ATOM 1409 N N . ARG A 1 182 ? -51.554 -21.070 79.502 1.00 60.75 182 ARG A N 1
ATOM 1410 C CA . ARG A 1 182 ? -50.128 -20.704 79.491 1.00 60.75 182 ARG A CA 1
ATOM 1411 C C . ARG A 1 182 ? -49.552 -20.872 78.091 1.00 60.75 182 ARG A C 1
ATOM 1413 O O . ARG A 1 182 ? -49.746 -21.923 77.484 1.00 60.75 182 ARG A O 1
ATOM 1420 N N . LEU A 1 183 ? -48.843 -19.855 77.606 1.00 56.88 183 LEU A N 1
ATOM 1421 C CA . LEU A 1 183 ? -48.039 -19.926 76.388 1.00 56.88 183 LEU A CA 1
ATOM 1422 C C . LEU A 1 183 ? -46.558 -19.759 76.743 1.00 56.88 183 LEU A C 1
ATOM 1424 O O . LEU A 1 183 ? -46.177 -18.858 77.494 1.00 56.88 183 LEU A O 1
ATOM 1428 N N . ASP A 1 184 ? -45.723 -20.632 76.187 1.00 54.03 184 ASP A N 1
ATOM 1429 C CA . ASP A 1 184 ? -44.272 -20.579 76.345 1.00 54.03 184 ASP A CA 1
ATOM 1430 C C . ASP A 1 184 ? -43.662 -19.743 75.215 1.00 54.03 184 ASP A C 1
ATOM 1432 O O . ASP A 1 184 ? -43.409 -20.241 74.121 1.00 54.03 184 ASP A O 1
ATOM 1436 N N . CYS A 1 185 ? -43.370 -18.463 75.463 1.00 48.56 185 CYS A N 1
ATOM 1437 C CA . CYS A 1 185 ? -42.671 -17.608 74.488 1.00 48.56 185 CYS A CA 1
ATOM 1438 C C . CYS A 1 185 ? -41.143 -17.825 74.450 1.00 48.56 185 CYS A C 1
ATOM 1440 O O . CYS A 1 185 ? -40.378 -16.952 74.037 1.00 48.56 185 CYS A O 1
ATOM 1442 N N . GLY A 1 186 ? -40.664 -18.970 74.942 1.00 51.97 186 GLY A N 1
ATOM 1443 C CA . GLY A 1 186 ? -39.243 -19.320 74.991 1.00 51.97 186 GLY A CA 1
ATOM 1444 C C . GLY A 1 186 ? -38.394 -18.522 75.990 1.00 51.97 186 GLY A C 1
ATOM 1445 O O . GLY A 1 186 ? -37.237 -18.875 76.181 1.00 51.97 186 GLY A O 1
ATOM 1446 N N . HIS A 1 187 ? -38.935 -17.482 76.643 1.00 48.88 187 HIS A N 1
ATOM 1447 C CA . HIS A 1 187 ? -38.185 -16.659 77.607 1.00 48.88 187 HIS A CA 1
ATOM 1448 C C . HIS A 1 187 ? -38.754 -16.722 79.037 1.00 48.88 187 HIS A C 1
ATOM 1450 O O . HIS A 1 187 ? -37.964 -16.770 79.976 1.00 48.88 187 HIS A O 1
ATOM 1456 N N . ARG A 1 188 ? -40.086 -16.797 79.227 1.00 51.41 188 ARG A N 1
ATOM 1457 C CA . ARG A 1 188 ? -40.777 -17.224 80.470 1.00 51.41 188 ARG A CA 1
ATOM 1458 C C . ARG A 1 188 ? -42.217 -17.676 80.162 1.00 51.41 188 ARG A C 1
ATOM 1460 O O . ARG A 1 188 ? -42.824 -17.087 79.266 1.00 51.41 188 ARG A O 1
ATOM 1467 N N . PRO A 1 189 ? -42.786 -18.641 80.912 1.00 57.50 189 PRO A N 1
ATOM 1468 C CA . PRO A 1 189 ? -44.204 -18.974 80.808 1.00 57.50 189 PRO A CA 1
ATOM 1469 C C . PRO A 1 189 ? -45.051 -17.785 81.267 1.00 57.50 189 PRO A C 1
ATOM 1471 O O . PRO A 1 189 ? -44.828 -17.245 82.354 1.00 57.50 189 PRO A O 1
ATOM 1474 N N . HIS A 1 190 ? -46.025 -17.385 80.455 1.00 58.94 190 HIS A N 1
ATOM 1475 C CA . HIS A 1 190 ? -47.000 -16.363 80.827 1.00 58.94 190 HIS A CA 1
ATOM 1476 C C . HIS A 1 190 ? -48.423 -16.796 80.479 1.00 58.94 190 HIS A C 1
ATOM 1478 O O . HIS A 1 190 ? -48.655 -17.617 79.590 1.00 58.94 190 HIS A O 1
ATOM 1484 N N . GLU A 1 191 ? -49.375 -16.267 81.240 1.00 55.41 191 GLU A N 1
ATOM 1485 C CA . GLU A 1 191 ? -50.791 -16.597 81.125 1.00 55.41 191 GLU A CA 1
ATOM 1486 C C . GLU A 1 191 ? -51.466 -15.618 80.154 1.00 55.41 191 GLU A C 1
ATOM 1488 O O . GLU A 1 191 ? -51.298 -14.403 80.266 1.00 55.41 191 GLU A O 1
ATOM 1493 N N . VAL A 1 192 ? -52.190 -16.155 79.172 1.00 58.75 192 VAL A N 1
ATOM 1494 C CA . VAL A 1 192 ? -52.899 -15.398 78.133 1.00 58.75 192 VAL A CA 1
ATOM 1495 C C . VAL A 1 192 ? -54.410 -15.560 78.268 1.00 58.75 192 VAL A C 1
ATOM 1497 O O . VAL A 1 192 ? -54.908 -16.552 78.812 1.00 58.75 192 VAL A O 1
ATOM 1500 N N . CYS A 1 193 ? -55.149 -14.571 77.764 1.00 57.84 193 CYS A N 1
ATOM 1501 C CA . CYS A 1 193 ? -56.605 -14.633 77.700 1.00 57.84 193 CYS A CA 1
ATOM 1502 C C . CYS A 1 193 ? -57.058 -15.622 76.611 1.00 57.84 193 CYS A C 1
ATOM 1504 O O . CYS A 1 193 ? -56.500 -15.638 75.514 1.00 57.84 193 CYS A O 1
ATOM 1506 N N . GLN A 1 194 ? -58.073 -16.435 76.922 1.00 55.56 194 GLN A N 1
ATOM 1507 C CA . GLN A 1 194 ? -58.520 -17.567 76.101 1.00 55.56 194 GLN A CA 1
ATOM 1508 C C . GLN A 1 194 ? -59.077 -17.167 74.726 1.00 55.56 194 GLN A C 1
ATOM 1510 O O . GLN A 1 194 ? -58.956 -17.951 73.788 1.00 55.56 194 GLN A O 1
ATOM 1515 N N . ASP A 1 195 ? -59.645 -15.965 74.601 1.00 53.94 195 ASP A N 1
ATOM 1516 C CA . ASP A 1 195 ? -60.371 -15.563 73.389 1.00 53.94 195 ASP A CA 1
ATOM 1517 C C . ASP A 1 195 ? -59.556 -14.690 72.429 1.00 53.94 195 ASP A C 1
ATOM 1519 O O . ASP A 1 195 ? -59.871 -14.625 71.243 1.00 53.94 195 ASP A O 1
ATOM 1523 N N . CYS A 1 196 ? -58.510 -14.012 72.907 1.00 56.97 196 CYS A N 1
ATOM 1524 C CA . CYS A 1 196 ? -57.766 -13.049 72.092 1.00 56.97 196 CYS A CA 1
ATOM 1525 C C . CYS A 1 196 ? -56.304 -13.423 71.824 1.00 56.97 196 CYS A C 1
ATOM 1527 O O . CYS A 1 196 ? -55.657 -12.699 71.068 1.00 56.97 196 CYS A O 1
ATOM 1529 N N . ASP A 1 197 ? -55.779 -14.512 72.409 1.00 55.50 197 ASP A N 1
ATOM 1530 C CA . ASP A 1 197 ? -54.368 -14.951 72.296 1.00 55.50 197 ASP A CA 1
ATOM 1531 C C . ASP A 1 197 ? -53.349 -13.804 72.537 1.00 55.50 197 ASP A C 1
ATOM 1533 O O . ASP A 1 197 ? -52.191 -13.855 72.120 1.00 55.50 197 ASP A O 1
ATOM 1537 N N . ARG A 1 198 ? -53.776 -12.742 73.241 1.00 53.06 198 ARG A N 1
ATOM 1538 C CA . ARG A 1 198 ? -52.972 -11.568 73.604 1.00 53.06 198 ARG A CA 1
ATOM 1539 C C . ARG A 1 198 ? -52.675 -11.592 75.102 1.00 53.06 198 ARG A C 1
ATOM 1541 O O . ARG A 1 198 ? -53.527 -11.928 75.925 1.00 53.06 198 ARG A O 1
ATOM 1548 N N . CYS A 1 199 ? -51.445 -11.231 75.450 1.00 55.00 199 CYS A N 1
ATOM 1549 C CA . CYS A 1 199 ? -50.974 -11.154 76.827 1.00 55.00 199 CYS A CA 1
ATOM 1550 C C . CYS A 1 199 ? -51.245 -9.746 77.397 1.00 55.00 199 CYS A C 1
ATOM 1552 O O . CYS A 1 199 ? -50.954 -8.773 76.702 1.00 55.00 199 CYS A O 1
ATOM 1554 N N . PRO A 1 200 ? -51.763 -9.591 78.631 1.00 50.00 200 PRO A N 1
ATOM 1555 C CA . PRO A 1 200 ? -52.168 -8.286 79.169 1.00 50.00 200 PRO A CA 1
ATOM 1556 C C . PRO A 1 200 ? -51.011 -7.366 79.606 1.00 50.00 200 PRO A C 1
ATOM 1558 O O . PRO A 1 200 ? -51.257 -6.362 80.269 1.00 50.00 200 PRO A O 1
ATOM 1561 N N . HIS A 1 201 ? -49.751 -7.662 79.268 1.00 47.75 201 HIS A N 1
ATOM 1562 C CA . HIS A 1 201 ? -48.628 -6.797 79.633 1.00 47.75 201 HIS A CA 1
ATOM 1563 C C . HIS A 1 201 ? -47.664 -6.516 78.480 1.00 47.75 201 HIS A C 1
ATOM 1565 O O . HIS A 1 201 ? -47.264 -7.396 77.719 1.00 47.75 201 HIS A O 1
ATOM 1571 N N . THR A 1 202 ? -47.208 -5.265 78.435 1.00 46.50 202 THR A N 1
ATOM 1572 C CA . THR A 1 202 ? -45.973 -4.852 77.774 1.00 46.50 202 THR A CA 1
ATOM 1573 C C . THR A 1 202 ? -44.790 -5.480 78.513 1.00 46.50 202 THR A C 1
ATOM 1575 O O . THR A 1 202 ? -44.315 -4.966 79.525 1.00 46.50 202 THR A O 1
ATOM 1578 N N . CYS A 1 203 ? -44.284 -6.618 78.034 1.00 42.31 203 CYS A N 1
ATOM 1579 C CA . CYS A 1 203 ? -42.999 -7.137 78.503 1.00 42.31 203 CYS A CA 1
ATOM 1580 C C . CYS A 1 203 ? -41.885 -6.121 78.191 1.00 42.31 203 CYS A C 1
ATOM 1582 O O . CYS A 1 203 ? -41.350 -6.091 77.085 1.00 42.31 203 CYS A O 1
ATOM 1584 N N . ARG A 1 204 ? -41.476 -5.317 79.179 1.00 38.19 204 ARG A N 1
ATOM 1585 C CA . ARG A 1 204 ? -40.131 -4.727 79.194 1.00 38.19 204 ARG A CA 1
ATOM 1586 C C . ARG A 1 204 ? -39.157 -5.825 79.612 1.00 38.19 204 ARG A C 1
ATOM 1588 O O . ARG A 1 204 ? -38.971 -6.080 80.799 1.00 38.19 204 ARG A O 1
ATOM 1595 N N . CYS A 1 205 ? -38.555 -6.501 78.638 1.00 37.28 205 CYS A N 1
ATOM 1596 C CA . CYS A 1 205 ? -37.427 -7.387 78.901 1.00 37.28 205 CYS A CA 1
ATOM 1597 C C . CYS A 1 205 ? -36.225 -6.524 79.309 1.00 37.28 205 CYS A C 1
ATOM 1599 O O . CYS A 1 205 ? -35.617 -5.870 78.466 1.00 37.28 205 CYS A O 1
ATOM 1601 N N . ALA A 1 206 ? -35.894 -6.494 80.600 1.00 35.41 206 ALA A N 1
ATOM 1602 C CA . ALA A 1 206 ? -34.565 -6.072 81.021 1.00 35.41 206 ALA A CA 1
ATOM 1603 C C . ALA A 1 206 ? -33.566 -7.118 80.507 1.00 35.41 206 ALA A C 1
ATOM 1605 O O . ALA A 1 206 ? -33.773 -8.315 80.725 1.00 35.41 206 ALA A O 1
ATOM 1606 N N . SER A 1 207 ? -32.524 -6.681 79.791 1.00 36.09 207 SER A N 1
ATOM 1607 C CA . SER A 1 207 ? -31.433 -7.569 79.380 1.00 36.09 207 SER A CA 1
ATOM 1608 C C . SER A 1 207 ? -30.906 -8.317 80.606 1.00 36.09 207 SER A C 1
ATOM 1610 O O . SER A 1 207 ? -30.690 -7.673 81.635 1.00 36.09 207 SER A O 1
ATOM 1612 N N . PRO A 1 208 ? -30.700 -9.643 80.534 1.00 41.19 208 PRO A N 1
ATOM 1613 C CA . PRO A 1 208 ? -30.081 -10.357 81.634 1.00 41.19 208 PRO A CA 1
ATOM 1614 C C . PRO A 1 208 ? -28.684 -9.775 81.852 1.00 41.19 208 PRO A C 1
ATOM 1616 O O . PRO A 1 208 ? -27.857 -9.763 80.939 1.00 41.19 208 PRO A O 1
ATOM 1619 N N . GLU A 1 209 ? -28.445 -9.256 83.055 1.00 40.75 209 GLU A N 1
ATOM 1620 C CA . GLU A 1 209 ? -27.101 -8.977 83.540 1.00 40.75 209 GLU A CA 1
ATOM 1621 C C . GLU A 1 209 ? -26.269 -10.246 83.352 1.00 40.75 209 GLU A C 1
ATOM 1623 O O . GLU A 1 209 ? -26.599 -11.311 83.883 1.00 40.75 209 GLU A O 1
ATOM 1628 N N . ALA A 1 210 ? -25.207 -10.132 82.553 1.00 47.19 210 ALA A N 1
ATOM 1629 C CA . ALA A 1 210 ? -24.168 -11.139 82.456 1.00 47.19 210 ALA A CA 1
ATOM 1630 C C . ALA A 1 210 ? -23.568 -11.316 83.854 1.00 47.19 210 ALA A C 1
ATOM 1632 O O . ALA A 1 210 ? -22.731 -10.532 84.298 1.00 47.19 210 ALA A O 1
ATOM 1633 N N . THR A 1 211 ? -24.060 -12.322 84.567 1.00 38.94 211 THR A N 1
ATOM 1634 C CA . THR A 1 211 ? -23.482 -12.757 85.828 1.00 38.94 211 THR A CA 1
ATOM 1635 C C . THR A 1 211 ? -22.422 -13.793 85.467 1.00 38.94 211 THR A C 1
ATOM 1637 O O . THR A 1 211 ? -22.780 -14.866 84.992 1.00 38.94 211 THR A O 1
ATOM 1640 N N . LEU A 1 212 ? -21.162 -13.354 85.594 1.00 38.12 212 LEU A N 1
ATOM 1641 C CA . LEU A 1 212 ? -19.878 -14.079 85.659 1.00 38.12 212 LEU A CA 1
ATOM 1642 C C . LEU A 1 212 ? -19.856 -15.565 85.267 1.00 38.12 212 LEU A C 1
ATOM 1644 O O . LEU A 1 212 ? -20.432 -16.390 86.009 1.00 38.12 212 LEU A O 1
#

Sequence (212 aa):
MTDTPMTPDQPTPVELTERQLDALSAAGNRALNDHYHEDLCFCRSWPTSCVSSGGYFMGTWDTSAFDIGLPAVLGVWESLRNDRHAAKIAELRADNEQLRTRVAELEALKPARFQDCQVCGAGYEYGQSCSVCEFKKQMAAAQAGVRDALPRDLSPEQARWIEHQHPETSTAHDCTLPLVRRLDCGHRPHEVCQDCDRCPHTCRCASPEATL

Foldseek 3Di:
DDPDPDDPPDDDDDDDDPVLVVVLVVQLLVQLVVVCCVPPFPFPDPPPGGPPPPDDPPPDPDPVSCVRRVVRSVVSVVVVVVVVVVVVVVVVVVVVVVVVVVVVVVVVVPPDQWDQDPVPRDTDGPPDDDPVVVVVVVVVVVVVVVCVVDDPDDDPVNVVVCCVVCVVPDLADPDPDDFDDWDCPVPDIDTDDPPPRGGRDDDPDDPPDPDD